Protein AF-A0A0W8DNW7-F1 (afdb_monomer_lite)

Radius of gyration: 45.54 Å; chains: 1; bounding box: 78×78×127 Å

Secondary structure (DSSP, 8-state):
-----GGGGGG-S-HHHHHHHHHHHHHHEEE-TTT--EEETTSTTEEEETTTTEEEETTS--GGGSHHHHHHHHHHHHHHHHHHHHHHHHHHHHHHHHHHHHHHHHHHHHHHHHHSS--------------------------------------------------------------------------------TTSHHHHHHHHHHHHHHHHHHHHHH--HHHHHHHHHHHGGGTTTTTTTGGGSS--

pLDDT: mean 70.73, std 20.46, range [37.28, 97.0]

Sequence (252 aa):
MASANIETLVSHKSATVAKRASRIWQQHFVTCAICLGPFSKHSNDTFFCAECKCNVCKNCDCTVFHLKYQESLWKEETEKETNEKQARQASKRSKRQKKRQRTKERKAALLRVQKTAPSSNGKGSKQNQQRKGQQQQDNSSSDEASSTKSGGGGGGSRRRRHDADDSASENGSNGSNEEVEDGGATTPGDEEEAATEEEVNVDVLDEMVNANDKLVSYLLETGSIMALAERLDLEDDSTWIVAEKDRTAIHA

Structure (mmCIF, N/CA/C/O backbone):
data_AF-A0A0W8DNW7-F1
#
_entry.id   AF-A0A0W8DNW7-F1
#
loop_
_atom_site.group_PDB
_atom_site.id
_atom_site.type_symbol
_atom_site.label_atom_id
_atom_site.label_alt_id
_atom_site.label_comp_id
_atom_site.label_asym_id
_atom_site.label_entity_id
_atom_site.label_seq_id
_atom_site.pdbx_PDB_ins_code
_atom_site.Cartn_x
_atom_site.Cartn_y
_atom_site.Cartn_z
_atom_site.occupancy
_atom_site.B_iso_or_equiv
_atom_site.auth_seq_id
_atom_site.auth_comp_id
_atom_site.auth_asym_id
_atom_site.auth_atom_id
_atom_site.pdbx_PDB_model_num
ATOM 1 N N . MET A 1 1 ? 6.872 -18.222 -23.171 1.00 41.41 1 MET A N 1
ATOM 2 C CA . MET A 1 1 ? 7.249 -16.798 -23.289 1.00 41.41 1 MET A CA 1
ATOM 3 C C . MET A 1 1 ? 8.651 -16.661 -22.729 1.00 41.41 1 MET A C 1
ATOM 5 O O . MET A 1 1 ? 8.859 -17.105 -21.607 1.00 41.41 1 MET A O 1
ATOM 9 N N . ALA A 1 2 ? 9.612 -16.162 -23.507 1.00 39.84 2 ALA A N 1
ATOM 10 C CA . ALA A 1 2 ? 10.979 -15.982 -23.028 1.00 39.84 2 ALA A CA 1
ATOM 11 C C . ALA A 1 2 ? 11.082 -14.655 -22.266 1.00 39.84 2 ALA A C 1
ATOM 13 O O . ALA A 1 2 ? 10.826 -13.593 -22.828 1.00 39.84 2 ALA A O 1
ATOM 14 N N . SER A 1 3 ? 11.438 -14.713 -20.985 1.00 45.22 3 SER A N 1
ATOM 15 C CA . SER A 1 3 ? 11.730 -13.533 -20.174 1.00 45.22 3 SER A CA 1
ATOM 16 C C . SER A 1 3 ? 13.082 -12.950 -20.592 1.00 45.22 3 SER A C 1
ATOM 18 O O . SER A 1 3 ? 14.128 -13.382 -20.103 1.00 45.22 3 SER A O 1
ATOM 20 N N . ALA A 1 4 ? 13.059 -11.989 -21.520 1.00 54.75 4 ALA A N 1
ATOM 21 C CA . ALA A 1 4 ? 14.225 -11.206 -21.925 1.00 54.75 4 ALA A CA 1
ATOM 22 C C . ALA A 1 4 ? 14.671 -10.296 -20.765 1.00 54.75 4 ALA A C 1
ATOM 24 O O . ALA A 1 4 ? 14.269 -9.140 -20.661 1.00 54.75 4 ALA A O 1
ATOM 25 N N . ASN A 1 5 ? 15.453 -10.862 -19.844 1.00 56.88 5 ASN A N 1
ATOM 26 C CA . ASN A 1 5 ? 15.893 -10.185 -18.630 1.00 56.88 5 ASN A CA 1
ATOM 27 C C . ASN A 1 5 ? 17.001 -9.175 -18.962 1.00 56.88 5 ASN A C 1
ATOM 29 O O . ASN A 1 5 ? 17.997 -9.546 -19.578 1.00 56.88 5 ASN A O 1
ATOM 33 N N . ILE A 1 6 ? 16.867 -7.923 -18.512 1.00 59.16 6 ILE A N 1
ATOM 34 C CA . ILE A 1 6 ? 17.807 -6.820 -18.813 1.00 59.16 6 ILE A CA 1
ATOM 35 C C . ILE A 1 6 ? 19.257 -7.178 -18.436 1.00 59.16 6 ILE A C 1
ATOM 37 O O . ILE A 1 6 ? 20.201 -6.747 -19.094 1.00 59.16 6 ILE A O 1
ATOM 41 N N . GLU A 1 7 ? 19.445 -8.017 -17.417 1.00 58.84 7 GLU A N 1
ATOM 42 C CA . GLU A 1 7 ? 20.750 -8.515 -16.970 1.00 58.84 7 GLU A CA 1
ATOM 43 C C . GLU A 1 7 ? 21.565 -9.199 -18.085 1.00 58.84 7 GLU A C 1
ATOM 45 O O . GLU A 1 7 ? 22.792 -9.104 -18.083 1.00 58.84 7 GLU A O 1
ATOM 50 N N . THR A 1 8 ? 20.925 -9.826 -19.082 1.00 56.19 8 THR A N 1
ATOM 51 C CA . THR A 1 8 ? 21.652 -10.465 -20.196 1.00 56.19 8 THR A CA 1
ATOM 52 C C . THR A 1 8 ? 22.224 -9.453 -21.197 1.00 56.19 8 THR A C 1
ATOM 54 O O . THR A 1 8 ? 23.224 -9.752 -21.851 1.00 56.19 8 THR A O 1
ATOM 57 N N . LEU A 1 9 ? 21.686 -8.225 -21.261 1.00 53.12 9 LEU A N 1
ATOM 58 C CA . LEU A 1 9 ? 22.214 -7.143 -22.110 1.00 53.12 9 LEU A CA 1
ATOM 59 C C . LEU A 1 9 ? 23.569 -6.615 -21.614 1.00 53.12 9 LEU A C 1
ATOM 61 O O . LEU A 1 9 ? 24.383 -6.160 -22.417 1.00 53.12 9 LEU A O 1
ATOM 65 N N . VAL A 1 10 ? 23.844 -6.706 -20.307 1.00 53.03 10 VAL A N 1
ATOM 66 C CA . VAL A 1 10 ? 25.099 -6.224 -19.694 1.00 53.03 10 VAL A CA 1
ATOM 67 C C . VAL A 1 10 ? 26.313 -7.057 -20.139 1.00 53.03 10 VAL A C 1
ATOM 69 O O . VAL A 1 10 ? 27.441 -6.570 -20.116 1.00 53.03 10 VAL A O 1
ATOM 72 N N . SER A 1 11 ? 26.094 -8.291 -20.608 1.00 55.44 11 SER A N 1
ATOM 73 C CA . SER A 1 11 ? 27.153 -9.206 -21.056 1.00 55.44 11 SER A CA 1
ATOM 74 C C . SER A 1 11 ? 27.493 -9.113 -22.557 1.00 55.44 11 SER A C 1
ATOM 76 O O . SER A 1 11 ? 28.345 -9.874 -23.030 1.00 55.44 11 SER A O 1
ATOM 78 N N . HIS A 1 12 ? 26.847 -8.238 -23.337 1.00 53.81 12 HIS A N 1
ATOM 79 C CA . HIS A 1 12 ? 27.091 -8.152 -24.782 1.00 53.81 12 HIS A CA 1
ATOM 80 C C . HIS A 1 12 ? 28.340 -7.327 -25.140 1.00 53.81 12 HIS A C 1
ATOM 82 O O . HIS A 1 12 ? 28.628 -6.282 -24.564 1.00 53.81 12 HIS A O 1
ATOM 88 N N . LYS A 1 13 ? 29.086 -7.811 -26.144 1.00 62.62 13 LYS A N 1
ATOM 89 C CA . LYS A 1 13 ? 30.440 -7.342 -26.510 1.00 62.62 13 LYS A CA 1
ATOM 90 C C . LYS A 1 13 ? 30.510 -5.897 -27.032 1.00 62.62 13 LYS A C 1
ATOM 92 O O . LYS A 1 13 ? 31.595 -5.326 -27.075 1.00 62.62 13 LYS A O 1
ATOM 97 N N . SER A 1 14 ? 29.385 -5.302 -27.423 1.00 66.25 14 SER A N 1
ATOM 98 C CA . SER A 1 14 ? 29.279 -3.925 -27.912 1.00 66.25 14 SER A CA 1
ATOM 99 C C . SER A 1 14 ? 28.667 -3.008 -26.845 1.00 66.25 14 SER A C 1
ATOM 101 O O . SER A 1 14 ? 27.455 -2.800 -26.769 1.00 66.25 14 SER A O 1
ATOM 103 N N . ALA A 1 15 ? 29.531 -2.395 -26.030 1.00 75.12 15 ALA A N 1
ATOM 104 C CA . ALA A 1 15 ? 29.126 -1.480 -24.956 1.00 75.12 15 ALA A CA 1
ATOM 105 C C . ALA A 1 15 ? 28.308 -0.259 -25.439 1.00 75.12 15 ALA A C 1
ATOM 107 O O . ALA A 1 15 ? 27.624 0.378 -24.642 1.00 75.12 15 ALA A O 1
ATOM 108 N N . THR A 1 16 ? 28.370 0.084 -26.729 1.00 79.56 16 THR A N 1
ATOM 109 C CA . THR A 1 16 ? 27.535 1.105 -27.383 1.00 79.56 16 THR A CA 1
ATOM 110 C C . THR A 1 16 ? 26.089 0.639 -27.566 1.00 79.56 16 THR A C 1
ATOM 112 O O . THR A 1 16 ? 25.169 1.340 -27.146 1.00 79.56 16 THR A O 1
ATOM 115 N N . VAL A 1 17 ? 25.882 -0.563 -28.110 1.00 80.12 17 VAL A N 1
ATOM 116 C CA . VAL A 1 17 ? 24.552 -1.157 -28.336 1.00 80.12 17 VAL A CA 1
ATOM 117 C C . VAL A 1 17 ? 23.839 -1.396 -27.007 1.00 80.12 17 VAL A C 1
ATOM 119 O O . VAL A 1 17 ? 22.687 -0.998 -26.854 1.00 80.12 17 VAL A O 1
ATOM 122 N N . ALA A 1 18 ? 24.542 -1.934 -26.003 1.00 79.12 18 ALA A N 1
ATOM 123 C CA . ALA A 1 18 ? 23.985 -2.120 -24.661 1.00 79.12 18 ALA A CA 1
ATOM 124 C C . ALA A 1 18 ? 23.501 -0.790 -24.042 1.00 79.12 18 ALA A C 1
ATOM 126 O O . ALA A 1 18 ? 22.440 -0.745 -23.416 1.00 79.12 18 ALA A O 1
ATOM 127 N N . LYS A 1 19 ? 24.222 0.321 -24.271 1.00 85.50 19 LYS A N 1
ATOM 128 C CA . LYS A 1 19 ? 23.799 1.670 -23.850 1.00 85.50 19 LYS A CA 1
ATOM 129 C C . LYS A 1 19 ? 22.588 2.189 -24.642 1.00 85.50 19 LYS A C 1
ATOM 131 O O . LYS A 1 19 ? 21.681 2.731 -24.012 1.00 85.50 19 LYS A O 1
ATOM 136 N N . ARG A 1 20 ? 22.533 2.014 -25.977 1.00 87.06 20 ARG A N 1
ATOM 137 C CA . ARG A 1 20 ? 21.369 2.402 -26.820 1.00 87.06 20 ARG A CA 1
ATOM 138 C C . ARG A 1 20 ? 20.117 1.638 -26.365 1.00 87.06 20 ARG A C 1
ATOM 140 O O . ARG A 1 20 ? 19.114 2.268 -26.043 1.00 87.06 20 ARG A O 1
ATOM 147 N N . ALA A 1 21 ? 20.221 0.317 -26.203 1.00 85.88 21 ALA A N 1
ATOM 148 C CA . ALA A 1 21 ? 19.140 -0.542 -25.712 1.00 85.88 21 ALA A CA 1
ATOM 149 C C . ALA A 1 21 ? 18.665 -0.152 -24.300 1.00 85.88 21 ALA A C 1
ATOM 151 O O . ALA A 1 21 ? 17.465 -0.031 -24.068 1.00 85.88 21 ALA A O 1
ATOM 152 N N . SER A 1 22 ? 19.592 0.122 -23.374 1.00 87.44 22 SER A N 1
ATOM 153 C CA . SER A 1 22 ? 19.253 0.552 -22.008 1.00 87.44 22 SER A CA 1
ATOM 154 C C . SER A 1 22 ? 18.502 1.889 -21.984 1.00 87.44 22 SER A C 1
ATOM 156 O O . SER A 1 22 ? 17.563 2.052 -21.206 1.00 87.44 22 SER A O 1
ATOM 158 N N . ARG A 1 23 ? 18.881 2.841 -22.851 1.00 91.75 23 ARG A N 1
ATOM 159 C CA . ARG A 1 23 ? 18.200 4.139 -22.974 1.00 91.75 23 ARG A CA 1
ATOM 160 C C . ARG A 1 23 ? 16.782 3.979 -23.528 1.00 91.75 23 ARG A C 1
ATOM 162 O O . ARG A 1 23 ? 15.852 4.496 -22.918 1.00 91.75 23 ARG A O 1
ATOM 169 N N . ILE A 1 24 ? 16.620 3.225 -24.619 1.00 90.75 24 ILE A N 1
ATOM 170 C CA . ILE A 1 24 ? 15.306 2.915 -25.213 1.00 90.75 24 ILE A CA 1
ATOM 171 C C . ILE A 1 24 ? 14.409 2.235 -24.169 1.00 90.75 24 ILE A C 1
ATOM 173 O O . ILE A 1 24 ? 13.255 2.623 -23.987 1.00 90.75 24 ILE A O 1
ATOM 177 N N . TRP A 1 25 ? 14.954 1.281 -23.409 1.00 90.31 25 TRP A N 1
ATOM 178 C CA . TRP A 1 25 ? 14.213 0.608 -22.346 1.00 90.31 25 TRP A CA 1
ATOM 179 C C . TRP A 1 25 ? 13.710 1.585 -21.275 1.00 90.31 25 TRP A C 1
ATOM 181 O O . TRP A 1 25 ? 12.527 1.582 -20.953 1.00 90.31 25 TRP A O 1
ATOM 191 N N . GLN A 1 26 ? 14.575 2.460 -20.754 1.00 90.06 26 GLN A N 1
ATOM 192 C CA . GLN A 1 26 ? 14.201 3.460 -19.742 1.00 90.06 26 GLN A CA 1
ATOM 193 C C . GLN A 1 26 ? 13.216 4.525 -20.259 1.00 90.06 26 GLN A C 1
ATOM 195 O O . GLN A 1 26 ? 12.472 5.110 -19.471 1.00 90.06 26 GLN A O 1
ATOM 200 N N . GLN A 1 27 ? 13.208 4.796 -21.567 1.00 92.50 27 GLN A N 1
ATOM 201 C CA . GLN A 1 27 ? 12.271 5.734 -22.186 1.00 92.50 27 GLN A CA 1
ATOM 202 C C . GLN A 1 27 ? 10.867 5.133 -22.326 1.00 92.50 27 GLN A C 1
ATOM 204 O O . GLN A 1 27 ? 9.893 5.799 -21.966 1.00 92.50 27 GLN A O 1
ATOM 209 N N . HIS A 1 28 ? 10.769 3.888 -22.805 1.00 92.81 28 HIS A N 1
ATOM 210 C CA . HIS A 1 28 ? 9.501 3.279 -23.222 1.00 92.81 28 HIS A CA 1
ATOM 211 C C . HIS A 1 28 ? 8.922 2.245 -22.251 1.00 92.81 28 HIS A C 1
ATOM 213 O O . HIS A 1 28 ? 7.738 1.935 -22.364 1.00 92.81 28 HIS A O 1
ATOM 219 N N . PHE A 1 29 ? 9.695 1.730 -21.290 1.00 94.56 29 PHE A N 1
ATOM 220 C CA . PHE A 1 29 ? 9.249 0.680 -20.372 1.00 94.56 29 PHE A CA 1
ATOM 221 C C . PHE A 1 29 ? 9.384 1.082 -18.902 1.00 94.56 29 PHE A C 1
ATOM 223 O O . PHE A 1 29 ? 10.332 1.744 -18.481 1.00 94.56 29 PHE A O 1
ATOM 230 N N . VAL A 1 30 ? 8.426 0.624 -18.100 1.00 94.75 30 VAL A N 1
ATOM 231 C CA . VAL A 1 30 ? 8.418 0.721 -16.638 1.00 94.75 30 VAL A CA 1
ATOM 232 C C . VAL A 1 30 ? 8.269 -0.676 -16.043 1.00 94.75 30 VAL A C 1
ATOM 234 O O . VAL A 1 30 ? 7.568 -1.526 -16.589 1.00 94.75 30 VAL A O 1
ATOM 237 N N . THR A 1 31 ? 8.931 -0.937 -14.921 1.00 95.31 31 THR A N 1
ATOM 238 C CA . THR A 1 31 ? 8.804 -2.203 -14.192 1.00 95.31 31 THR A CA 1
ATOM 239 C C . THR A 1 31 ? 7.830 -2.050 -13.030 1.00 95.31 31 THR A C 1
ATOM 241 O O . THR A 1 31 ? 7.866 -1.058 -12.299 1.00 95.31 31 THR A O 1
ATOM 244 N N . CYS A 1 32 ? 6.941 -3.028 -12.846 1.00 95.81 32 CYS A N 1
ATOM 245 C CA . CYS A 1 32 ? 6.057 -3.044 -11.684 1.00 95.81 32 CYS A CA 1
ATOM 246 C C . CYS A 1 32 ? 6.857 -3.370 -10.416 1.00 95.81 32 CYS A C 1
ATOM 248 O O . CYS A 1 32 ? 7.520 -4.402 -10.350 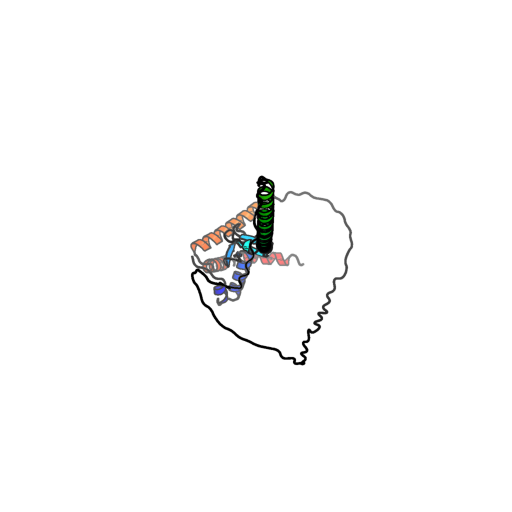1.00 95.81 32 CYS A O 1
ATOM 250 N N . ALA A 1 33 ? 6.730 -2.547 -9.374 1.00 95.81 33 ALA A N 1
ATOM 251 C CA . ALA A 1 33 ? 7.457 -2.732 -8.115 1.00 95.81 33 ALA A CA 1
ATOM 252 C C . ALA A 1 33 ? 7.084 -4.008 -7.326 1.00 95.81 33 ALA A C 1
ATOM 254 O O . ALA A 1 33 ? 7.812 -4.382 -6.412 1.00 95.81 33 ALA A O 1
ATOM 255 N N . ILE A 1 34 ? 5.964 -4.666 -7.657 1.00 95.75 34 ILE A N 1
ATOM 256 C CA . ILE A 1 34 ? 5.455 -5.850 -6.942 1.00 95.75 34 ILE A CA 1
ATOM 257 C C . ILE A 1 34 ? 5.796 -7.144 -7.691 1.00 95.75 34 ILE A C 1
ATOM 259 O O . ILE A 1 34 ? 6.403 -8.041 -7.114 1.00 95.75 34 ILE A O 1
ATOM 263 N N . CYS A 1 35 ? 5.424 -7.259 -8.971 1.00 96.06 35 CYS A N 1
ATOM 264 C CA . CYS A 1 35 ? 5.666 -8.476 -9.758 1.00 96.06 35 CYS A CA 1
ATOM 265 C C . CYS A 1 35 ? 6.957 -8.445 -10.592 1.00 96.06 35 CYS A C 1
ATOM 267 O O . CYS A 1 35 ? 7.270 -9.438 -11.243 1.00 96.06 35 CYS A O 1
ATOM 269 N N . LEU A 1 36 ? 7.679 -7.316 -10.609 1.00 95.06 36 LEU A N 1
ATOM 270 C CA . LEU A 1 36 ? 8.890 -7.064 -11.409 1.00 95.06 36 LEU A CA 1
ATOM 271 C C . LEU A 1 36 ? 8.712 -7.220 -12.934 1.00 95.06 36 LEU A C 1
ATOM 273 O O . LEU A 1 36 ? 9.680 -7.119 -13.685 1.00 95.06 36 LEU A O 1
ATOM 277 N N . GLY A 1 37 ? 7.476 -7.404 -13.408 1.00 94.31 37 GLY A N 1
ATOM 278 C CA . GLY A 1 37 ? 7.156 -7.470 -14.829 1.00 94.31 37 GLY A CA 1
ATOM 279 C C . GLY A 1 37 ? 7.425 -6.136 -15.543 1.00 94.31 37 GLY A C 1
ATOM 280 O O . GLY A 1 37 ? 7.176 -5.078 -14.952 1.00 94.31 37 GLY A O 1
ATOM 281 N N . PRO A 1 38 ? 7.918 -6.160 -16.794 1.00 94.00 38 PRO A N 1
ATOM 282 C CA . PRO A 1 38 ? 8.049 -4.974 -17.628 1.00 94.00 38 PRO A CA 1
ATOM 283 C C . PRO A 1 38 ? 6.736 -4.653 -18.352 1.00 94.00 38 PRO A C 1
ATOM 285 O O . PRO A 1 38 ? 6.063 -5.543 -18.870 1.00 94.00 38 PRO A O 1
ATOM 288 N N . PHE A 1 39 ? 6.402 -3.369 -18.425 1.00 94.62 39 PHE A N 1
ATOM 289 C CA . PHE A 1 39 ? 5.201 -2.840 -19.070 1.00 94.62 39 PHE A CA 1
ATOM 290 C C . PHE A 1 39 ? 5.566 -1.617 -19.913 1.00 94.62 39 PHE A C 1
ATOM 292 O O . PHE A 1 39 ? 6.512 -0.899 -19.585 1.00 94.62 39 PHE A O 1
ATOM 299 N N . SER A 1 40 ? 4.824 -1.354 -20.991 1.00 93.75 40 SER A N 1
ATOM 300 C CA . SER A 1 40 ? 5.014 -0.127 -21.774 1.00 93.75 40 SER A CA 1
ATOM 301 C C . SER A 1 40 ? 4.528 1.083 -20.975 1.00 93.75 40 SER A C 1
ATOM 303 O O . SER A 1 40 ? 3.419 1.081 -20.443 1.00 93.75 40 SER A O 1
ATOM 305 N N . LYS A 1 41 ? 5.331 2.146 -20.941 1.00 91.25 41 LYS A N 1
ATOM 306 C CA . LYS A 1 41 ? 5.036 3.414 -20.259 1.00 91.25 41 LYS A CA 1
ATOM 307 C C . LYS A 1 41 ? 3.796 4.126 -20.816 1.00 91.25 41 LYS A C 1
ATOM 309 O O . LYS A 1 41 ? 3.171 4.900 -20.101 1.00 91.25 41 LYS A O 1
ATOM 314 N N . HIS A 1 42 ? 3.449 3.854 -22.074 1.00 89.00 42 HIS A N 1
ATOM 315 C CA . HIS A 1 42 ? 2.248 4.373 -22.735 1.00 89.00 42 HIS A CA 1
ATOM 316 C C . HIS A 1 42 ? 1.065 3.393 -22.668 1.00 89.00 42 HIS A C 1
ATOM 318 O O . HIS A 1 42 ? -0.044 3.747 -23.058 1.00 89.00 42 HIS A O 1
ATOM 324 N N . SER A 1 43 ? 1.272 2.165 -22.174 1.00 88.94 43 SER A N 1
ATOM 325 C CA . SER A 1 43 ? 0.161 1.245 -21.932 1.00 88.94 43 SER A CA 1
ATOM 326 C C . SER A 1 43 ? -0.612 1.669 -20.689 1.00 88.94 43 SER A C 1
ATOM 328 O O . SER A 1 43 ? -0.037 1.944 -19.636 1.00 88.94 43 SER A O 1
ATOM 330 N N . ASN A 1 44 ? -1.938 1.635 -20.782 1.00 87.75 44 ASN A N 1
ATOM 331 C CA . ASN A 1 44 ? -2.823 1.927 -19.656 1.00 87.75 44 ASN A CA 1
ATOM 332 C C . ASN A 1 44 ? -2.772 0.854 -18.547 1.00 87.75 44 ASN A C 1
ATOM 334 O O . ASN A 1 44 ? -3.585 0.909 -17.630 1.00 87.75 44 ASN A O 1
ATOM 338 N N . ASP A 1 45 ? -1.903 -0.159 -18.638 1.00 93.38 45 ASP A N 1
ATOM 339 C CA . ASP A 1 45 ? -1.859 -1.321 -17.738 1.00 93.38 45 ASP A CA 1
ATOM 340 C C . ASP A 1 45 ? -0.983 -1.130 -16.498 1.00 93.38 45 ASP A C 1
ATOM 342 O O . ASP A 1 45 ? -1.038 -1.950 -15.577 1.00 93.38 45 ASP A O 1
ATOM 346 N N . THR A 1 46 ? -0.255 -0.014 -16.426 1.00 94.94 46 THR A N 1
ATOM 347 C CA . THR A 1 46 ? 0.417 0.461 -15.212 1.00 94.94 46 THR A CA 1
ATOM 348 C C . THR A 1 46 ? -0.084 1.826 -14.777 1.00 94.94 46 THR A C 1
ATOM 350 O O . THR A 1 46 ? -0.353 2.690 -15.605 1.00 94.94 46 THR A O 1
ATOM 353 N N . PHE A 1 47 ? -0.136 2.034 -13.466 1.00 95.12 47 PHE A N 1
ATOM 354 C CA . PHE A 1 47 ? -0.389 3.322 -12.835 1.00 95.12 47 PHE A CA 1
ATOM 355 C C . PHE A 1 47 ? 0.761 3.676 -11.885 1.00 95.12 47 PHE A C 1
ATOM 357 O O . PHE A 1 47 ? 1.416 2.800 -11.313 1.00 95.12 47 PHE A O 1
ATOM 364 N N . PHE A 1 48 ? 1.004 4.973 -11.704 1.00 95.88 48 PHE A N 1
ATOM 365 C CA . PHE A 1 48 ? 1.962 5.468 -10.721 1.00 95.88 48 PHE A CA 1
ATOM 366 C C . PHE A 1 48 ? 1.258 5.685 -9.378 1.00 95.88 48 PHE A C 1
ATOM 368 O O . PHE A 1 48 ? 0.330 6.489 -9.275 1.00 95.88 48 PHE A O 1
ATOM 375 N N . CYS A 1 49 ? 1.691 4.980 -8.334 1.00 96.00 49 CYS A N 1
ATOM 376 C CA . CYS A 1 49 ? 1.164 5.182 -6.991 1.00 96.00 49 CYS A CA 1
ATOM 377 C C . CYS A 1 49 ? 1.815 6.408 -6.334 1.00 96.00 49 CYS A C 1
ATOM 379 O O . CYS A 1 49 ? 3.016 6.412 -6.066 1.00 96.00 49 CYS A O 1
ATOM 381 N N . ALA A 1 50 ? 1.011 7.421 -6.002 1.00 95.94 50 ALA A N 1
ATOM 382 C CA . ALA A 1 50 ? 1.482 8.634 -5.334 1.00 95.94 50 ALA A CA 1
ATOM 383 C C . ALA A 1 50 ? 1.973 8.403 -3.888 1.00 95.94 50 ALA A C 1
ATOM 385 O O . ALA A 1 50 ? 2.860 9.122 -3.431 1.00 95.94 50 ALA A O 1
ATOM 386 N N . GLU A 1 51 ? 1.434 7.406 -3.172 1.00 95.06 51 GLU A N 1
ATOM 387 C CA . GLU A 1 51 ? 1.842 7.099 -1.789 1.00 95.06 51 GLU A CA 1
ATOM 388 C C . GLU A 1 51 ? 3.161 6.313 -1.744 1.00 95.06 51 GLU A C 1
ATOM 390 O O . GLU A 1 51 ? 4.062 6.666 -0.987 1.00 95.06 51 GLU A O 1
ATOM 395 N N . CYS A 1 52 ? 3.313 5.293 -2.594 1.00 93.94 52 CYS A N 1
ATOM 396 C CA . CYS A 1 52 ? 4.529 4.472 -2.670 1.00 93.94 52 CYS A CA 1
ATOM 397 C C . CYS A 1 52 ? 5.616 5.039 -3.604 1.00 93.94 52 CYS A C 1
ATOM 399 O O . CYS A 1 52 ? 6.732 4.524 -3.613 1.00 93.94 52 CYS A O 1
ATOM 401 N N . LYS A 1 53 ? 5.297 6.067 -4.405 1.00 95.50 53 LYS A N 1
ATOM 402 C CA . LYS A 1 53 ? 6.155 6.664 -5.449 1.00 95.50 53 LYS A CA 1
ATOM 403 C C . LYS A 1 53 ? 6.729 5.643 -6.446 1.00 95.50 53 LYS A C 1
ATOM 405 O O . LYS A 1 53 ? 7.878 5.756 -6.870 1.00 95.50 53 LYS A O 1
ATOM 410 N N . CYS A 1 54 ? 5.936 4.643 -6.827 1.00 95.19 54 CYS A N 1
ATOM 411 C CA . CYS A 1 54 ? 6.361 3.555 -7.710 1.00 95.19 54 CYS A CA 1
ATOM 412 C C . CYS A 1 54 ? 5.303 3.205 -8.769 1.00 95.19 54 CYS A C 1
ATOM 414 O O . CYS A 1 54 ? 4.120 3.504 -8.604 1.00 95.19 54 CYS A O 1
ATOM 416 N N . ASN A 1 55 ? 5.731 2.561 -9.860 1.00 95.75 55 ASN A N 1
ATOM 417 C CA . ASN A 1 55 ? 4.826 2.044 -10.888 1.00 95.75 55 ASN A CA 1
ATOM 418 C C . ASN A 1 55 ? 4.306 0.657 -10.499 1.00 95.75 55 ASN A C 1
ATOM 420 O O . ASN A 1 55 ? 5.068 -0.218 -10.074 1.00 95.75 55 ASN A O 1
ATOM 424 N N . VAL A 1 56 ? 3.003 0.448 -10.670 1.00 96.56 56 VAL A N 1
ATOM 425 C CA . VAL A 1 56 ? 2.301 -0.785 -10.306 1.00 96.56 56 VAL A CA 1
ATOM 426 C C . VAL A 1 56 ? 1.361 -1.168 -11.448 1.00 96.56 56 VAL A C 1
ATOM 428 O O . VAL A 1 56 ? 0.727 -0.297 -12.039 1.00 96.56 56 VAL A O 1
ATOM 431 N N . CYS A 1 57 ? 1.299 -2.450 -11.818 1.00 96.69 57 CYS A N 1
ATOM 432 C CA . CYS A 1 57 ? 0.360 -2.905 -12.843 1.00 96.69 57 CYS A CA 1
ATOM 433 C C . CYS A 1 57 ? -1.042 -3.125 -12.262 1.00 96.69 57 CYS A C 1
ATOM 435 O O . CYS A 1 57 ? -1.180 -3.404 -11.074 1.00 96.69 57 CYS A O 1
ATOM 437 N N . LYS A 1 58 ? -2.085 -3.065 -13.100 1.00 95.56 58 LYS A N 1
ATOM 438 C CA . LYS A 1 58 ? -3.495 -3.289 -12.702 1.00 95.56 58 LYS A CA 1
ATOM 439 C C . LYS A 1 58 ? -3.737 -4.574 -11.899 1.00 95.56 58 LYS A C 1
ATOM 441 O O . LYS A 1 58 ? -4.673 -4.638 -11.111 1.00 95.56 58 LYS A O 1
ATOM 446 N N . ASN A 1 59 ? -2.923 -5.603 -12.127 1.00 96.00 59 ASN A N 1
ATOM 447 C CA . ASN A 1 59 ? -3.036 -6.913 -11.486 1.00 96.00 59 ASN A CA 1
ATOM 448 C C . ASN A 1 59 ? -2.379 -6.972 -10.096 1.00 96.00 59 ASN A C 1
ATOM 450 O O . ASN A 1 59 ? -2.534 -7.974 -9.399 1.00 96.00 59 ASN A O 1
ATOM 454 N N . CYS A 1 60 ? -1.627 -5.942 -9.701 1.00 96.75 60 CYS A N 1
ATOM 455 C CA . CYS A 1 60 ? -0.969 -5.858 -8.406 1.00 96.75 60 CYS A CA 1
ATOM 456 C C . CYS A 1 60 ? -1.571 -4.720 -7.580 1.00 96.75 60 CYS A C 1
ATOM 458 O O . CYS A 1 60 ? -1.680 -3.588 -8.037 1.00 96.75 60 CYS A O 1
ATOM 460 N N . ASP A 1 61 ? -1.918 -5.019 -6.334 1.00 95.69 61 ASP A N 1
ATOM 461 C CA . ASP A 1 61 ? -2.454 -4.036 -5.402 1.00 95.69 61 ASP A CA 1
ATOM 462 C C . ASP A 1 61 ? -1.348 -3.556 -4.453 1.00 95.69 61 ASP A C 1
ATOM 464 O O . ASP A 1 61 ? -0.797 -4.337 -3.676 1.00 95.69 61 ASP A O 1
ATOM 468 N N . CYS A 1 62 ? -1.003 -2.268 -4.526 1.00 95.75 62 CYS A N 1
ATOM 469 C CA . CYS A 1 62 ? -0.059 -1.647 -3.601 1.00 95.75 62 CYS A CA 1
ATOM 470 C C . CYS A 1 62 ? -0.718 -1.067 -2.344 1.00 95.75 62 CYS A C 1
ATOM 472 O O . CYS A 1 62 ? 0.003 -0.725 -1.408 1.00 95.75 62 CYS A O 1
ATOM 474 N N . THR A 1 63 ? -2.053 -0.978 -2.278 1.00 94.81 63 THR A N 1
ATOM 475 C CA . THR A 1 63 ? -2.769 -0.338 -1.159 1.00 94.81 63 THR A CA 1
ATOM 476 C C . THR A 1 63 ? -2.513 -1.034 0.175 1.00 94.81 63 THR A C 1
ATOM 478 O O . THR A 1 63 ? -2.429 -0.368 1.204 1.00 94.81 63 THR A O 1
ATOM 481 N N . VAL A 1 64 ? -2.245 -2.344 0.157 1.00 92.00 64 VAL A N 1
ATOM 482 C CA . VAL A 1 64 ? -1.825 -3.125 1.336 1.00 92.00 64 VAL A CA 1
ATOM 483 C C . VAL A 1 64 ? -0.494 -2.659 1.951 1.00 92.00 64 VAL A C 1
ATOM 485 O O . VAL A 1 64 ? -0.228 -2.921 3.123 1.00 92.00 64 VAL A O 1
ATOM 488 N N . PHE A 1 65 ? 0.336 -1.943 1.184 1.00 91.81 65 PHE A N 1
ATOM 489 C CA . PHE A 1 65 ? 1.596 -1.343 1.635 1.00 91.81 65 PHE A CA 1
ATOM 490 C C . PHE A 1 65 ? 1.479 0.162 1.922 1.00 91.81 65 PHE A C 1
ATOM 492 O O . PHE A 1 65 ? 2.451 0.771 2.365 1.00 91.81 65 PHE A O 1
ATOM 499 N N . HIS A 1 66 ? 0.316 0.781 1.688 1.00 95.19 66 HIS A N 1
ATOM 500 C CA . HIS A 1 66 ? 0.113 2.196 1.989 1.00 95.19 66 HIS A CA 1
ATOM 501 C C . HIS A 1 66 ? 0.113 2.422 3.503 1.00 95.19 66 HIS A C 1
ATOM 503 O O . HIS A 1 66 ? -0.529 1.688 4.260 1.00 95.19 66 HIS A O 1
ATOM 509 N N . LEU A 1 67 ? 0.763 3.500 3.950 1.00 92.19 67 LEU A N 1
ATOM 510 C CA . LEU A 1 67 ? 0.846 3.841 5.372 1.00 92.19 67 LEU A CA 1
ATOM 511 C C . LEU A 1 67 ? -0.549 4.010 6.000 1.00 92.19 67 LEU A C 1
ATOM 513 O O . LEU A 1 67 ? -0.789 3.538 7.107 1.00 92.19 67 LEU A O 1
ATOM 517 N N . LYS A 1 68 ? -1.506 4.579 5.252 1.00 91.81 68 LYS A N 1
ATOM 518 C CA . LYS A 1 68 ? -2.914 4.712 5.673 1.00 91.81 68 LYS A CA 1
ATOM 519 C C . LYS A 1 68 ? -3.573 3.370 6.000 1.00 91.81 68 LYS A C 1
ATOM 521 O O . LYS A 1 68 ? -4.361 3.294 6.941 1.00 91.81 68 LYS A O 1
ATOM 526 N N . TYR A 1 69 ? -3.267 2.324 5.233 1.00 93.12 69 TYR A N 1
ATOM 527 C CA . TYR A 1 69 ? -3.815 0.987 5.455 1.00 93.12 69 TYR A CA 1
ATOM 528 C C . TYR A 1 69 ? -3.215 0.358 6.718 1.00 93.12 69 TYR A C 1
ATOM 530 O O . TYR A 1 69 ? -3.952 -0.137 7.570 1.00 93.12 69 TYR A O 1
ATOM 538 N N . GLN A 1 70 ? -1.897 0.479 6.903 1.00 91.19 70 GLN A N 1
ATOM 539 C CA . GLN A 1 70 ? -1.204 0.020 8.114 1.00 91.19 70 GLN A CA 1
ATOM 540 C C . GLN A 1 70 ? -1.708 0.744 9.375 1.00 91.19 70 GLN A C 1
ATOM 542 O O . GLN A 1 70 ? -2.032 0.100 10.373 1.00 91.19 70 GLN A O 1
ATOM 547 N N . GLU A 1 71 ? -1.883 2.067 9.311 1.00 92.44 71 GLU A N 1
ATOM 548 C CA . GLU A 1 71 ? -2.504 2.844 10.387 1.00 92.44 71 GLU A CA 1
ATOM 549 C C . GLU A 1 71 ? -3.937 2.397 10.696 1.00 92.44 71 GLU A C 1
ATOM 551 O O . GLU A 1 71 ? -4.336 2.395 11.860 1.00 92.44 71 GLU A O 1
ATOM 556 N N . SER A 1 72 ? -4.727 2.048 9.674 1.00 93.38 72 SER A N 1
ATOM 557 C CA . SER A 1 72 ? -6.095 1.557 9.861 1.00 93.38 72 SER A CA 1
ATOM 558 C C . SER A 1 72 ? -6.112 0.225 10.610 1.00 93.38 72 SER A C 1
ATOM 560 O O . SER A 1 72 ? -6.914 0.062 11.527 1.00 93.38 72 SER A O 1
ATOM 562 N N . LEU A 1 73 ? -5.202 -0.697 10.277 1.00 91.56 73 LEU A N 1
ATOM 563 C CA . LEU A 1 73 ? -5.073 -1.982 10.972 1.00 91.56 73 LEU A CA 1
ATOM 564 C C . LEU A 1 73 ? -4.672 -1.799 12.446 1.00 91.56 73 LEU A C 1
ATOM 566 O O . LEU A 1 73 ? -5.267 -2.426 13.321 1.00 91.56 73 LEU A O 1
ATOM 570 N N . TRP A 1 74 ? -3.731 -0.898 12.751 1.00 92.69 74 TRP A N 1
ATOM 571 C CA . TRP A 1 74 ? -3.366 -0.586 14.142 1.00 92.69 74 TRP A CA 1
ATOM 572 C C . TRP A 1 74 ? -4.499 0.096 14.925 1.00 92.69 74 TRP A C 1
ATOM 574 O O . TRP A 1 74 ? -4.685 -0.180 16.115 1.00 92.69 74 TRP A O 1
ATOM 584 N N . LYS A 1 75 ? -5.287 0.966 14.280 1.00 94.44 75 LYS A N 1
ATOM 585 C CA . LYS A 1 75 ? -6.485 1.570 14.892 1.00 94.44 75 LYS A CA 1
ATOM 586 C C . LYS A 1 75 ? -7.531 0.495 15.203 1.00 94.44 75 LYS A C 1
A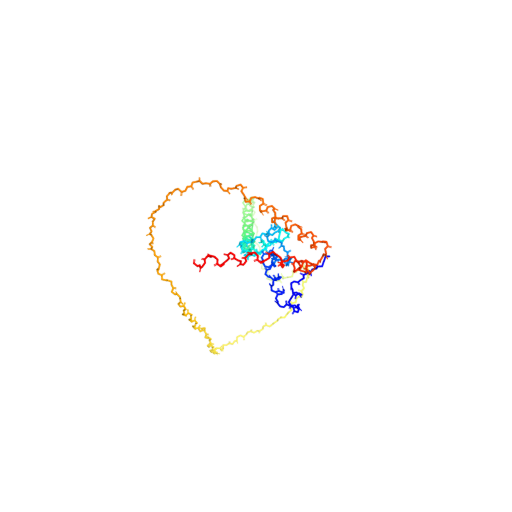TOM 588 O O . LYS A 1 75 ? -7.983 0.419 16.341 1.00 94.44 75 LYS A O 1
ATOM 593 N N . GLU A 1 76 ? -7.828 -0.407 14.266 1.00 93.38 76 GLU A N 1
ATOM 594 C CA . GLU A 1 76 ? -8.761 -1.519 14.502 1.00 93.38 76 GLU A CA 1
ATOM 595 C C . GLU A 1 76 ? -8.281 -2.450 15.632 1.00 93.38 76 GLU A C 1
ATOM 597 O O . GLU A 1 76 ? -9.060 -2.812 16.516 1.00 93.38 76 GLU A O 1
ATOM 602 N N . GLU A 1 77 ? -6.993 -2.808 15.661 1.00 93.00 77 GLU A N 1
ATOM 603 C CA . GLU A 1 77 ? -6.428 -3.674 16.702 1.00 93.00 77 GLU A CA 1
ATOM 604 C C . GLU A 1 77 ? -6.511 -3.033 18.100 1.00 93.00 77 GLU A C 1
ATOM 606 O O . GLU A 1 77 ? -6.943 -3.680 19.062 1.00 93.00 77 GLU A O 1
ATOM 611 N N . THR A 1 78 ? -6.175 -1.745 18.219 1.00 93.38 78 THR A N 1
ATOM 612 C CA . THR A 1 78 ? -6.250 -1.012 19.497 1.00 93.38 78 THR A CA 1
ATOM 613 C C . THR A 1 78 ? -7.693 -0.756 19.951 1.00 93.38 78 THR A C 1
ATOM 615 O O . THR A 1 78 ? -8.002 -0.883 21.143 1.00 93.38 78 THR A O 1
ATOM 618 N N . GLU A 1 79 ? -8.623 -0.483 19.033 1.00 93.75 79 GLU A N 1
ATOM 619 C CA . GLU A 1 79 ? -10.057 -0.397 19.336 1.00 93.75 79 GLU A CA 1
ATOM 620 C C . GLU A 1 79 ? -10.627 -1.746 19.792 1.00 93.75 79 GLU A C 1
ATOM 622 O O . GLU A 1 79 ? -11.350 -1.819 20.790 1.00 93.75 79 GLU A O 1
ATOM 627 N N . LYS A 1 80 ? -10.246 -2.844 19.137 1.00 94.44 80 LYS A N 1
ATOM 628 C CA . LYS A 1 80 ? -10.652 -4.204 19.511 1.00 94.44 80 LYS A CA 1
ATOM 629 C C . LYS A 1 80 ? -10.134 -4.592 20.896 1.00 94.44 80 LYS A C 1
ATOM 631 O O . LYS A 1 80 ? -10.903 -5.103 21.715 1.00 94.44 80 LYS A O 1
ATOM 636 N N . GLU A 1 81 ? -8.869 -4.302 21.199 1.00 92.81 81 GLU A N 1
ATOM 637 C CA . GLU A 1 81 ? -8.276 -4.591 22.508 1.00 92.81 81 GLU A CA 1
ATOM 638 C C . GLU A 1 81 ? -8.909 -3.739 23.627 1.00 92.81 81 GLU A C 1
ATOM 640 O O . GLU A 1 81 ? -9.210 -4.243 24.718 1.00 92.81 81 GLU A O 1
ATOM 645 N N . THR A 1 82 ? -9.175 -2.453 23.371 1.00 93.31 82 THR A N 1
ATOM 646 C CA . THR A 1 82 ? -9.842 -1.574 24.347 1.00 93.31 82 THR A CA 1
ATOM 647 C C . THR A 1 82 ? -11.307 -1.952 24.558 1.00 93.31 82 THR A C 1
ATOM 649 O O . THR A 1 82 ? -11.751 -1.988 25.711 1.00 93.31 82 THR A O 1
ATOM 652 N N . ASN A 1 83 ? -12.042 -2.321 23.507 1.00 94.94 83 ASN A N 1
ATOM 653 C CA . ASN A 1 83 ? -13.413 -2.823 23.600 1.00 94.94 83 ASN A CA 1
ATOM 654 C C . ASN A 1 83 ? -13.462 -4.139 24.396 1.00 94.94 83 ASN A C 1
ATOM 656 O O . ASN A 1 83 ? -14.232 -4.252 25.352 1.00 94.94 83 ASN A O 1
ATOM 660 N N . GLU A 1 84 ? -12.558 -5.093 24.137 1.00 94.75 84 GLU A N 1
ATOM 661 C CA . GLU A 1 84 ? -12.491 -6.323 24.933 1.00 94.75 84 GLU A CA 1
ATOM 662 C C . GLU A 1 84 ? -12.143 -6.038 26.407 1.00 94.75 84 GLU A C 1
ATOM 664 O O . GLU A 1 84 ? -12.784 -6.574 27.322 1.00 94.75 84 GLU A O 1
ATOM 669 N N . LYS A 1 85 ? -11.179 -5.146 26.679 1.00 94.38 85 LYS A N 1
ATOM 670 C CA . LYS A 1 85 ? -10.862 -4.692 28.046 1.00 94.38 85 LYS A CA 1
ATOM 671 C C . LYS A 1 85 ? -12.091 -4.075 28.723 1.00 94.38 85 LYS A C 1
ATOM 673 O O . LYS A 1 85 ? -12.373 -4.421 29.877 1.00 94.38 85 LYS A O 1
ATOM 678 N N . GLN A 1 86 ? -12.853 -3.225 28.033 1.00 94.62 86 GLN A N 1
ATOM 679 C CA . GLN A 1 86 ? -14.091 -2.635 28.551 1.00 94.62 86 GLN A CA 1
ATOM 680 C C . GLN A 1 86 ? -15.175 -3.694 28.801 1.00 94.62 86 GLN A C 1
ATOM 682 O O . GLN A 1 86 ? -15.720 -3.745 29.905 1.00 94.62 86 GLN A O 1
ATOM 687 N N . ALA A 1 87 ? -15.429 -4.607 27.861 1.00 94.62 87 ALA A N 1
ATOM 688 C CA . ALA A 1 87 ? -16.397 -5.696 28.001 1.00 94.62 87 ALA A CA 1
ATOM 689 C C . ALA A 1 87 ? -16.044 -6.646 29.163 1.00 94.62 87 ALA A C 1
ATOM 691 O O . ALA A 1 87 ? -16.909 -7.016 29.972 1.00 94.62 87 ALA A O 1
ATOM 692 N N . ARG A 1 88 ? -14.756 -6.982 29.333 1.00 94.44 88 ARG A N 1
ATOM 693 C CA . ARG A 1 88 ? -14.234 -7.749 30.480 1.00 94.44 88 ARG A CA 1
ATOM 694 C C . ARG A 1 88 ? -14.434 -6.989 31.801 1.00 94.44 88 ARG A C 1
ATOM 696 O O . ARG A 1 88 ? -14.824 -7.598 32.804 1.00 94.44 88 ARG A O 1
ATOM 703 N N . GLN A 1 89 ? -14.207 -5.673 31.835 1.00 95.50 89 GLN A N 1
ATOM 704 C CA . GLN A 1 89 ? -14.456 -4.843 33.022 1.00 95.50 89 GLN A CA 1
ATOM 705 C C . GLN A 1 89 ? -15.954 -4.717 33.351 1.00 95.50 89 GLN A C 1
ATOM 707 O O . GLN A 1 89 ? -16.340 -4.916 34.508 1.00 95.50 89 GLN A O 1
ATOM 712 N N . ALA A 1 90 ? -16.806 -4.458 32.359 1.00 94.62 90 ALA A N 1
ATOM 713 C CA . ALA A 1 90 ? -18.259 -4.392 32.494 1.00 94.62 90 ALA A CA 1
ATOM 714 C C . ALA A 1 90 ? -18.830 -5.723 33.010 1.00 94.62 90 ALA A C 1
ATOM 716 O O . ALA A 1 90 ? -19.580 -5.743 33.987 1.00 94.62 90 ALA A O 1
ATOM 717 N N . SER A 1 91 ? -18.364 -6.851 32.466 1.00 94.56 91 SER A N 1
ATOM 718 C CA . SER A 1 91 ? -18.713 -8.199 32.933 1.00 94.56 91 SER A CA 1
ATOM 719 C C . SER A 1 91 ? -18.333 -8.433 34.401 1.00 94.56 91 SER A C 1
ATOM 721 O O . SER A 1 91 ? -19.125 -8.981 35.176 1.00 94.56 91 SER A O 1
ATOM 723 N N . LYS A 1 92 ? -17.147 -7.977 34.834 1.00 96.81 92 LYS A N 1
ATOM 724 C CA . LYS A 1 92 ? -16.723 -8.030 36.249 1.00 96.81 92 LYS A CA 1
ATOM 725 C C . LYS A 1 92 ? -17.606 -7.145 37.145 1.00 96.81 92 LYS A C 1
ATOM 727 O O . LYS A 1 92 ? -17.956 -7.573 38.248 1.00 96.81 92 LYS A O 1
ATOM 732 N N . ARG A 1 93 ? -18.000 -5.947 36.690 1.00 95.25 93 ARG A N 1
ATOM 733 C CA . ARG A 1 93 ? -18.914 -5.037 37.418 1.00 95.25 93 ARG A CA 1
ATOM 734 C C . ARG A 1 93 ? -20.324 -5.635 37.545 1.00 95.25 93 ARG A C 1
ATOM 736 O O . ARG A 1 93 ? -20.829 -5.734 38.664 1.00 95.25 93 ARG A O 1
ATOM 743 N N . SER A 1 94 ? -20.892 -6.147 36.452 1.00 95.19 94 SER A N 1
ATOM 744 C CA . SER A 1 94 ? -22.205 -6.810 36.414 1.00 95.19 94 SER A CA 1
ATOM 745 C C . SER A 1 94 ? -22.266 -8.041 37.332 1.00 95.19 94 SER A C 1
ATOM 747 O O . SER A 1 94 ? -23.153 -8.140 38.184 1.00 95.19 94 SER A O 1
ATOM 749 N N . LYS A 1 95 ? -21.257 -8.931 37.293 1.00 96.69 95 LYS A N 1
ATOM 750 C CA . LYS A 1 95 ? -21.161 -10.077 38.225 1.00 96.69 95 LYS A CA 1
ATOM 751 C C . LYS A 1 95 ? -21.148 -9.633 39.699 1.00 96.69 95 LYS A C 1
ATOM 753 O O . LYS A 1 95 ? -21.811 -10.257 40.532 1.00 96.69 95 LYS A O 1
ATOM 758 N N . ARG A 1 96 ? -20.446 -8.540 40.039 1.00 95.50 96 ARG A N 1
ATOM 759 C CA . ARG A 1 96 ? -20.428 -7.970 41.404 1.00 95.50 96 ARG A CA 1
ATOM 760 C C . ARG A 1 96 ? -21.787 -7.383 41.810 1.00 95.50 96 ARG A C 1
ATOM 762 O O . ARG A 1 96 ? -22.230 -7.638 42.931 1.00 95.50 96 ARG A O 1
ATOM 769 N N . GLN A 1 97 ? -22.461 -6.651 40.922 1.00 95.38 97 GLN A N 1
ATOM 770 C CA . GLN A 1 97 ? -23.805 -6.106 41.165 1.00 95.38 97 GLN A CA 1
ATOM 771 C C . GLN A 1 97 ? -24.840 -7.225 41.366 1.00 95.38 97 GLN A C 1
ATOM 773 O O . GLN A 1 97 ? -25.518 -7.241 42.393 1.00 95.38 97 GLN A O 1
ATOM 778 N N . LYS A 1 98 ? -24.873 -8.233 40.482 1.00 97.00 98 LYS A N 1
ATOM 779 C CA . LYS A 1 98 ? -25.774 -9.396 40.583 1.00 97.00 98 LYS A CA 1
ATOM 780 C C . LYS A 1 98 ? -25.574 -10.188 41.883 1.00 97.00 98 LYS A C 1
ATOM 782 O O . LYS A 1 98 ? -26.551 -10.629 42.487 1.00 97.00 98 LYS A O 1
ATOM 787 N N . LYS A 1 99 ? -24.329 -10.325 42.370 1.00 96.75 99 LYS A N 1
ATOM 788 C CA . LYS A 1 99 ? -24.045 -10.932 43.688 1.00 96.75 99 LYS A CA 1
ATOM 789 C C . LYS A 1 99 ? -24.610 -10.086 44.838 1.00 96.75 99 LYS A C 1
ATOM 791 O O . LYS A 1 99 ? -25.271 -10.644 45.711 1.00 96.75 99 LYS A O 1
ATOM 796 N N . ARG A 1 100 ? -24.402 -8.760 44.820 1.00 95.81 100 ARG A N 1
ATOM 797 C CA . ARG A 1 100 ? -24.937 -7.827 45.836 1.00 95.81 100 ARG A CA 1
ATOM 798 C C . ARG A 1 100 ? -26.471 -7.829 45.877 1.00 95.81 100 ARG A C 1
ATOM 800 O O . ARG A 1 100 ? -27.045 -7.870 46.966 1.00 95.81 100 ARG A O 1
ATOM 807 N N . GLN A 1 101 ? -27.124 -7.845 44.715 1.00 96.19 101 GLN A N 1
ATOM 808 C CA . GLN A 1 101 ? -28.582 -7.919 44.608 1.00 96.19 101 GLN A CA 1
ATOM 809 C C . GLN A 1 101 ? -29.127 -9.212 45.231 1.00 96.19 101 GLN A C 1
ATOM 811 O O . GLN A 1 101 ? -29.913 -9.136 46.175 1.00 96.19 101 GLN A O 1
ATOM 816 N N . ARG A 1 102 ? -28.612 -10.382 44.821 1.00 95.75 102 ARG A N 1
ATOM 817 C CA . ARG A 1 102 ? -29.013 -11.686 45.387 1.00 95.75 102 ARG A CA 1
ATOM 818 C C . ARG A 1 102 ? -28.850 -11.754 46.911 1.00 95.75 102 ARG A C 1
ATOM 820 O O . ARG A 1 102 ? -29.696 -12.321 47.598 1.00 95.75 102 ARG A O 1
ATOM 827 N N . THR A 1 103 ? -27.793 -11.157 47.473 1.00 93.94 103 THR A N 1
ATOM 828 C CA . THR A 1 103 ? -27.630 -11.088 48.939 1.00 93.94 103 THR A CA 1
ATOM 829 C C . THR A 1 103 ? -28.643 -10.163 49.620 1.00 93.94 103 THR A C 1
ATOM 831 O O . THR A 1 103 ? -29.098 -10.478 50.720 1.00 93.94 103 THR A O 1
ATOM 834 N N . LYS A 1 104 ? -29.034 -9.052 48.978 1.00 96.44 104 LYS A N 1
ATOM 835 C CA . LYS A 1 104 ? -30.050 -8.123 49.500 1.00 96.44 104 LYS A CA 1
ATOM 836 C C . LYS A 1 104 ? -31.440 -8.769 49.489 1.00 96.44 104 LYS A C 1
ATOM 838 O O . LYS A 1 104 ? -32.141 -8.703 50.494 1.00 96.44 104 LYS A O 1
ATOM 843 N N . GLU A 1 105 ? -31.789 -9.459 48.405 1.00 94.81 105 GLU A N 1
ATOM 844 C CA . GLU A 1 105 ? -33.036 -10.223 48.258 1.00 94.81 105 GLU A CA 1
ATOM 845 C C . GLU A 1 105 ? -33.131 -11.359 49.287 1.00 94.81 105 GLU A C 1
ATOM 847 O O . GLU A 1 105 ? -34.122 -11.446 50.011 1.00 94.81 105 GLU A O 1
ATOM 852 N N . ARG A 1 106 ? -32.071 -12.168 49.456 1.00 95.00 106 ARG A N 1
ATOM 853 C CA . ARG A 1 106 ? -32.046 -13.250 50.460 1.00 95.00 106 ARG A CA 1
ATOM 854 C C . ARG A 1 106 ? -32.196 -12.726 51.896 1.00 95.00 106 ARG A C 1
ATOM 856 O O . ARG A 1 106 ? -32.896 -13.346 52.694 1.00 95.00 106 ARG A O 1
ATOM 863 N N . LYS A 1 107 ? -31.596 -11.573 52.226 1.00 95.44 107 LYS A N 1
ATOM 864 C CA . LYS A 1 107 ? -31.770 -10.925 53.541 1.00 95.44 107 LYS A CA 1
ATOM 865 C C . LYS A 1 107 ? -33.190 -10.368 53.728 1.00 95.44 107 LYS A C 1
ATOM 867 O O . LYS A 1 107 ? -33.750 -10.503 54.812 1.00 95.44 107 LYS A O 1
ATOM 872 N N . ALA A 1 108 ? -33.787 -9.788 52.686 1.00 93.12 108 ALA A N 1
ATOM 873 C CA . ALA A 1 108 ? -35.164 -9.293 52.726 1.00 93.12 108 ALA A CA 1
ATOM 874 C C . ALA A 1 108 ? -36.196 -10.428 52.887 1.00 93.12 108 ALA A C 1
ATOM 876 O O . ALA A 1 108 ? -37.159 -10.274 53.637 1.00 93.12 108 ALA A O 1
ATOM 877 N N . ALA A 1 109 ? -35.972 -11.580 52.246 1.00 91.94 109 ALA A N 1
ATOM 878 C CA . ALA A 1 109 ? -36.821 -12.763 52.392 1.00 91.94 109 ALA A CA 1
ATOM 879 C C . ALA A 1 109 ? -36.820 -13.307 53.834 1.00 91.94 109 ALA A C 1
ATOM 881 O O . ALA A 1 109 ? -37.888 -13.532 54.399 1.00 91.94 109 ALA A O 1
ATOM 882 N N . LEU A 1 110 ? -35.645 -13.431 54.467 1.00 88.81 1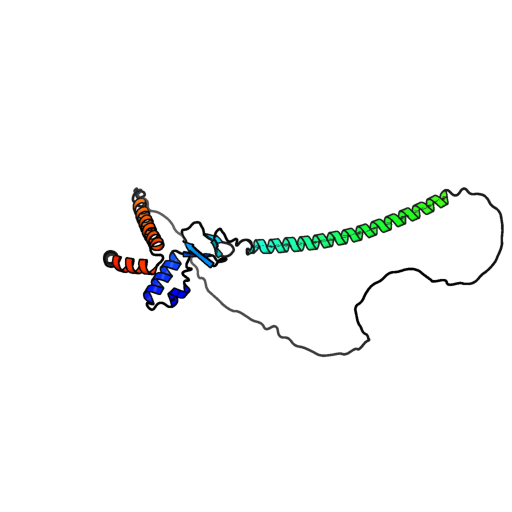10 LEU A N 1
ATOM 883 C CA . LEU A 1 110 ? -35.528 -13.871 55.867 1.00 88.81 110 LEU A CA 1
ATOM 884 C C . LEU A 1 110 ? -36.276 -12.947 56.844 1.00 88.81 110 LEU A C 1
ATOM 886 O O . LEU A 1 110 ? -36.965 -13.428 57.742 1.00 88.81 110 LEU A O 1
ATOM 890 N N . LEU A 1 111 ? -36.195 -11.628 56.637 1.00 87.44 111 LEU A N 1
ATOM 891 C CA . LEU A 1 111 ? -36.931 -10.650 57.447 1.00 87.44 111 LEU A CA 1
ATOM 892 C C . LEU A 1 111 ? -38.452 -10.735 57.252 1.00 87.44 111 LEU A C 1
ATOM 894 O O . LEU A 1 111 ? -39.193 -10.467 58.195 1.00 87.44 111 LEU A O 1
ATOM 898 N N . ARG A 1 112 ? -38.935 -11.125 56.063 1.00 86.19 112 ARG A N 1
ATOM 899 C CA . ARG A 1 112 ? -40.368 -11.380 55.842 1.00 86.19 112 ARG A CA 1
ATOM 900 C C . ARG A 1 112 ? -40.844 -12.617 56.602 1.00 86.19 112 ARG A C 1
ATOM 902 O O . ARG A 1 112 ? -41.847 -12.512 57.296 1.00 86.19 112 ARG A O 1
ATOM 909 N N . VAL A 1 113 ? -40.099 -13.726 56.553 1.00 79.94 113 VAL A N 1
ATOM 910 C CA 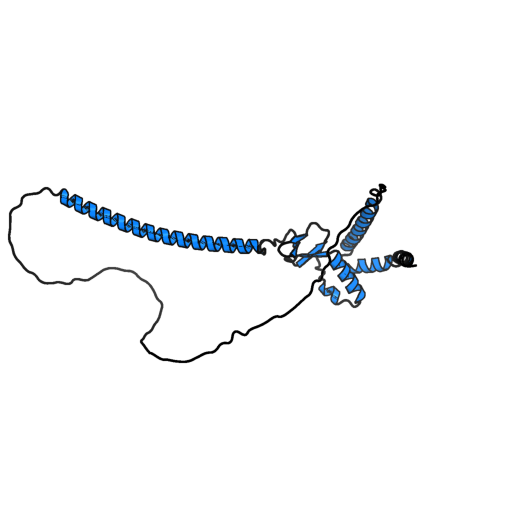. VAL A 1 113 ? -40.456 -14.972 57.264 1.00 79.94 113 VAL A CA 1
ATOM 911 C C . VAL A 1 113 ? -40.558 -14.756 58.779 1.00 79.94 113 VAL A C 1
ATOM 913 O O . VAL A 1 113 ? -41.513 -15.218 59.395 1.00 79.94 113 VAL A O 1
ATOM 916 N N . GLN A 1 114 ? -39.639 -13.990 59.384 1.00 74.88 114 GLN A N 1
ATOM 917 C CA . GLN A 1 114 ? -39.728 -13.654 60.815 1.00 74.88 114 GLN A CA 1
ATOM 918 C C . GLN A 1 114 ? -40.947 -12.790 61.168 1.00 74.88 114 GLN A C 1
ATOM 920 O O . GLN A 1 114 ? -41.448 -12.880 62.284 1.00 74.88 114 GLN A O 1
ATOM 925 N N . LYS A 1 115 ? -41.446 -11.965 60.237 1.00 69.62 115 LYS A N 1
ATOM 926 C CA . LYS A 1 115 ? -42.609 -11.093 60.469 1.00 69.62 115 LYS A CA 1
ATOM 927 C C . LYS A 1 115 ? -43.958 -11.789 60.268 1.00 69.62 115 LYS A C 1
ATOM 929 O O . LYS A 1 115 ? -44.975 -11.226 60.656 1.00 69.62 115 LYS A O 1
ATOM 934 N N . THR A 1 116 ? -43.970 -12.979 59.666 1.00 63.78 116 THR A N 1
ATOM 935 C CA . THR A 1 116 ? -45.177 -13.787 59.420 1.00 63.78 116 THR A CA 1
ATOM 936 C C . THR A 1 116 ? -45.261 -15.042 60.288 1.00 63.78 116 THR A C 1
ATOM 938 O O . THR A 1 116 ? -46.175 -15.836 60.100 1.00 63.78 116 THR A O 1
ATOM 941 N N . ALA A 1 117 ? -44.339 -15.241 61.235 1.00 56.09 117 ALA A N 1
ATOM 942 C CA . ALA A 1 117 ? -44.506 -16.249 62.275 1.00 56.09 117 ALA A CA 1
ATOM 943 C C . ALA A 1 117 ? -45.590 -15.765 63.262 1.00 56.09 117 ALA A C 1
ATOM 945 O O . ALA A 1 117 ? -45.362 -14.766 63.950 1.00 56.09 117 ALA A O 1
ATOM 946 N N . PRO A 1 118 ? -46.774 -16.407 63.336 1.00 59.38 118 PRO A N 1
ATOM 947 C CA . PRO A 1 118 ? -47.781 -16.027 64.316 1.00 59.38 118 PRO A CA 1
ATOM 948 C C . PRO A 1 118 ? -47.233 -16.287 65.721 1.00 59.38 118 PRO A C 1
ATOM 950 O O . PRO A 1 118 ? -46.615 -17.320 65.976 1.00 59.38 118 PRO A O 1
ATOM 953 N N . SER A 1 119 ? -47.463 -15.345 66.637 1.00 58.66 119 SER A N 1
ATOM 954 C CA . SER A 1 119 ? -47.006 -15.438 68.025 1.00 58.66 119 SER A CA 1
ATOM 955 C C . SER A 1 119 ? -47.796 -16.512 68.786 1.00 58.66 119 SER A C 1
ATOM 957 O O . SER A 1 119 ? -48.760 -16.219 69.495 1.00 58.66 119 SER A O 1
ATOM 959 N N . SER A 1 120 ? -47.419 -17.781 68.615 1.00 58.31 120 SER A N 1
ATOM 960 C CA . SER A 1 120 ? -47.963 -18.894 69.393 1.00 58.31 120 SER A CA 1
ATOM 961 C C . SER A 1 120 ? -47.358 -18.856 70.796 1.00 58.31 120 SER A C 1
ATOM 963 O O . SER A 1 120 ? -46.227 -19.286 71.024 1.00 58.31 120 SER A O 1
ATOM 965 N N . ASN A 1 121 ? -48.122 -18.285 71.721 1.00 52.00 121 ASN A N 1
ATOM 966 C CA . ASN A 1 121 ? -47.754 -18.007 73.105 1.00 52.00 121 ASN A CA 1
ATOM 967 C C . ASN A 1 121 ? -47.496 -19.303 73.915 1.00 52.00 121 ASN A C 1
ATOM 969 O O . ASN A 1 121 ? -48.401 -19.830 74.559 1.00 52.00 121 ASN A O 1
ATOM 973 N N . GLY A 1 122 ? -46.270 -19.836 73.860 1.00 48.28 122 GLY A N 1
ATOM 974 C CA . GLY A 1 122 ? -45.869 -21.094 74.503 1.00 48.28 122 GLY A CA 1
ATOM 975 C C . GLY A 1 122 ? -44.983 -20.893 75.737 1.00 48.28 122 GLY A C 1
ATOM 976 O O . GLY A 1 122 ? -43.799 -20.587 75.613 1.00 48.28 122 GLY A O 1
ATOM 977 N N . LYS A 1 123 ? -45.540 -21.097 76.938 1.00 52.28 123 LYS A N 1
ATOM 978 C CA . LYS A 1 123 ? -44.776 -21.146 78.200 1.00 52.28 123 LYS A CA 1
ATOM 979 C C . LYS A 1 123 ? -44.089 -22.506 78.385 1.00 52.28 123 LYS A C 1
ATOM 981 O O . LYS A 1 123 ? -44.733 -23.537 78.245 1.00 52.28 123 LYS A O 1
ATOM 986 N N . GLY A 1 124 ? -42.839 -22.483 78.853 1.00 52.34 124 GLY A N 1
ATOM 987 C CA . GLY A 1 124 ? -42.069 -23.663 79.277 1.00 52.34 124 GLY A CA 1
ATOM 988 C C . GLY A 1 124 ? -40.858 -23.933 78.372 1.00 52.34 124 GLY A C 1
ATOM 989 O O . GLY A 1 124 ? -40.894 -23.625 77.191 1.00 52.34 124 GLY A O 1
ATOM 990 N N . SER A 1 125 ? -39.736 -24.470 78.853 1.00 48.44 125 SER A N 1
ATOM 991 C CA . SER A 1 125 ? -39.340 -24.783 80.233 1.00 48.44 125 SER A CA 1
ATOM 992 C C . SER A 1 125 ? -37.824 -24.592 80.374 1.00 48.44 125 SER A C 1
ATOM 994 O O . SER A 1 125 ? -37.089 -24.680 79.391 1.00 48.44 125 SER A O 1
ATOM 996 N N . LYS A 1 126 ? -37.330 -24.319 81.587 1.00 58.69 126 LYS A N 1
ATOM 997 C CA . LYS A 1 126 ? -35.885 -24.223 81.841 1.00 58.69 126 LYS A CA 1
ATOM 998 C C . LYS A 1 126 ? -35.290 -25.630 81.910 1.00 58.69 126 LYS A C 1
ATOM 1000 O O . LYS A 1 126 ? -35.541 -26.319 82.895 1.00 58.69 126 LYS A O 1
ATOM 1005 N N . GLN A 1 127 ? -34.413 -26.008 80.979 1.00 51.12 127 GLN A N 1
ATOM 1006 C CA . GLN A 1 127 ? -33.442 -27.065 81.272 1.00 51.12 127 GLN A CA 1
ATOM 1007 C C . GLN A 1 127 ? -32.044 -26.778 80.715 1.00 51.12 127 GLN A C 1
ATOM 1009 O O . GLN A 1 127 ? -31.761 -26.840 79.525 1.00 51.12 127 GLN A O 1
ATOM 1014 N N . ASN A 1 128 ? -31.176 -26.466 81.670 1.00 59.12 128 ASN A N 1
ATOM 1015 C CA . ASN A 1 128 ? -29.726 -26.523 81.616 1.00 59.12 128 ASN A CA 1
ATOM 1016 C C . ASN A 1 128 ? -29.219 -27.873 81.072 1.00 59.12 128 ASN A C 1
ATOM 1018 O O . ASN A 1 128 ? -29.559 -28.903 81.652 1.00 59.12 128 ASN A O 1
ATOM 1022 N N . GLN A 1 129 ? -28.317 -27.859 80.083 1.00 53.72 129 GLN A N 1
ATOM 1023 C CA . GLN A 1 129 ? -27.102 -28.679 80.161 1.00 53.72 129 GLN A CA 1
ATOM 1024 C C . GLN A 1 129 ? -25.988 -28.200 79.222 1.00 53.72 129 GLN A C 1
ATOM 1026 O O . GLN A 1 129 ? -26.192 -27.921 78.044 1.00 53.72 129 GLN A O 1
ATOM 1031 N N . GLN A 1 130 ? -24.777 -28.144 79.773 1.00 59.09 130 GLN A N 1
ATOM 1032 C CA . GLN A 1 130 ? -23.533 -27.999 79.025 1.00 59.09 130 GLN A CA 1
ATOM 1033 C C . GLN A 1 130 ? -23.282 -29.258 78.183 1.00 59.09 130 GLN A C 1
ATOM 1035 O O . GLN A 1 130 ? -23.448 -30.367 78.691 1.00 59.09 130 GLN A O 1
ATOM 1040 N N . ARG A 1 131 ? -22.701 -29.115 76.987 1.00 46.53 131 ARG A N 1
ATOM 1041 C CA . ARG A 1 131 ? -21.668 -30.060 76.532 1.00 46.53 131 ARG A CA 1
ATOM 1042 C C . ARG A 1 131 ? -20.672 -29.409 75.579 1.00 46.53 131 ARG A C 1
ATOM 1044 O O . ARG A 1 131 ? -20.945 -28.399 74.939 1.00 46.53 131 ARG A O 1
ATOM 1051 N N . LYS A 1 132 ? -19.461 -29.956 75.616 1.00 51.28 132 LYS A N 1
ATOM 1052 C CA . LYS A 1 132 ? -18.201 -29.336 75.206 1.00 51.28 132 LYS A CA 1
ATOM 1053 C C . LYS A 1 132 ? -17.625 -30.127 74.037 1.00 51.28 132 LYS A C 1
ATOM 1055 O O . LYS A 1 132 ? -17.316 -31.294 74.228 1.00 51.28 132 LYS A O 1
ATOM 1060 N N . GLY A 1 133 ? -17.430 -29.453 72.903 1.00 50.91 133 GLY A N 1
ATOM 1061 C CA . GLY A 1 133 ? -16.625 -29.911 71.768 1.00 50.91 133 GLY A CA 1
ATOM 1062 C C . GLY A 1 133 ? -17.202 -31.064 70.940 1.00 50.91 133 GLY A C 1
ATOM 1063 O O . GLY A 1 133 ? -17.420 -32.155 71.445 1.00 50.91 133 GLY A O 1
ATOM 1064 N N . GLN A 1 134 ? -17.270 -30.868 69.624 1.00 45.94 134 GLN A N 1
ATOM 1065 C CA . GLN A 1 134 ? -16.321 -31.570 68.763 1.00 45.94 134 GLN A CA 1
ATOM 1066 C C . GLN A 1 134 ? -16.134 -30.839 67.434 1.00 45.94 134 GLN A C 1
ATOM 1068 O O . GLN A 1 134 ? -17.055 -30.262 66.863 1.00 45.94 134 GLN A O 1
ATOM 1073 N N . GLN A 1 135 ? -14.885 -30.834 66.995 1.00 52.81 135 GLN A N 1
ATOM 1074 C CA . GLN A 1 135 ? -14.417 -30.282 65.740 1.00 52.81 135 GLN A CA 1
ATOM 1075 C C . GLN A 1 135 ? -14.524 -31.404 64.705 1.00 52.81 135 GLN A C 1
ATOM 1077 O O . GLN A 1 135 ? -13.765 -32.364 64.781 1.00 52.81 135 GLN A O 1
ATOM 1082 N N . GLN A 1 136 ? -15.476 -31.306 63.778 1.00 47.47 136 GLN A N 1
ATOM 1083 C CA . GLN A 1 136 ? -15.518 -32.154 62.586 1.00 47.47 136 GLN A CA 1
ATOM 1084 C C . GLN A 1 136 ? -15.317 -31.275 61.353 1.00 47.47 136 GLN A C 1
ATOM 1086 O O . GLN A 1 136 ? -16.179 -30.493 60.953 1.00 47.47 136 GLN A O 1
ATOM 1091 N N . GLN A 1 137 ? -14.102 -31.378 60.819 1.00 60.97 137 GLN A N 1
ATOM 1092 C CA . GLN A 1 137 ? -13.828 -31.195 59.398 1.00 60.97 137 GLN A CA 1
ATOM 1093 C C . GLN A 1 137 ? -14.246 -32.490 58.663 1.00 60.97 137 GLN A C 1
ATOM 1095 O O . GLN A 1 137 ? -14.848 -33.359 59.292 1.00 60.97 137 GLN A O 1
ATOM 1100 N N . ASP A 1 138 ? -13.906 -32.603 57.375 1.00 51.59 138 ASP A N 1
ATOM 1101 C CA . ASP A 1 138 ? -14.209 -33.722 56.458 1.00 51.59 138 ASP A CA 1
ATOM 1102 C C . ASP A 1 138 ? -15.632 -33.746 55.851 1.00 51.59 138 ASP A C 1
ATOM 1104 O O . ASP A 1 138 ? -16.614 -33.461 56.528 1.00 51.59 138 ASP A O 1
ATOM 1108 N N . ASN A 1 139 ? -15.840 -34.116 54.577 1.00 55.00 139 ASN A N 1
ATOM 1109 C CA . ASN A 1 139 ? -14.999 -34.030 53.359 1.00 55.00 139 ASN A CA 1
ATOM 1110 C C . ASN A 1 139 ? -15.876 -34.333 52.108 1.00 55.00 139 ASN A C 1
ATOM 1112 O O . ASN A 1 139 ? -17.035 -34.707 52.288 1.00 55.00 139 ASN A O 1
ATOM 1116 N N . SER A 1 140 ? -15.297 -34.294 50.889 1.00 48.38 140 SER A N 1
ATOM 1117 C CA . SER A 1 140 ? -15.804 -34.835 49.584 1.00 48.38 140 SER A CA 1
ATOM 1118 C C . SER A 1 140 ? -16.360 -33.824 48.557 1.00 48.38 140 SER A C 1
ATOM 1120 O O . SER A 1 140 ? -17.134 -32.943 48.919 1.00 48.38 140 SER A O 1
ATOM 1122 N N . SER A 1 141 ? -16.094 -33.944 47.242 1.00 50.19 141 SER A N 1
ATOM 1123 C CA . SER A 1 141 ? -15.071 -34.739 46.519 1.00 50.19 141 SER A CA 1
ATOM 1124 C C . SER A 1 141 ? -14.881 -34.224 45.073 1.00 50.19 141 SER A C 1
ATOM 1126 O O . SER A 1 141 ? -15.882 -33.885 44.449 1.00 50.19 141 SER A O 1
ATOM 1128 N N . SER A 1 142 ? -13.611 -34.170 44.627 1.00 50.38 142 SER A N 1
ATOM 1129 C CA . SER A 1 142 ? -13.011 -34.627 43.336 1.00 50.38 142 SER A CA 1
ATOM 1130 C C . SER A 1 142 ? -13.599 -34.197 41.955 1.00 50.38 142 SER A C 1
ATOM 1132 O O . SER A 1 142 ? -14.745 -33.775 41.859 1.00 50.38 142 SER A O 1
ATOM 1134 N N . ASP A 1 143 ? -12.857 -34.163 40.829 1.00 48.78 143 ASP A N 1
ATOM 1135 C CA . ASP A 1 143 ? -11.572 -34.798 40.439 1.00 48.78 143 ASP A CA 1
ATOM 1136 C C . ASP A 1 143 ? -10.654 -33.906 39.543 1.00 48.78 143 ASP A C 1
ATOM 1138 O O . ASP A 1 143 ? -11.149 -33.132 38.727 1.00 48.78 143 ASP A O 1
ATOM 1142 N N . GLU A 1 144 ? -9.326 -34.046 39.727 1.00 54.75 144 GLU A N 1
ATOM 1143 C CA . GLU A 1 144 ? -8.190 -34.175 38.763 1.00 54.75 144 GLU A CA 1
ATOM 1144 C C . GLU A 1 144 ? -8.215 -33.492 37.362 1.00 54.75 144 GLU A C 1
ATOM 1146 O O . GLU A 1 144 ? -9.202 -33.553 36.637 1.00 54.75 144 GLU A O 1
ATOM 1151 N N . ALA A 1 145 ? -7.137 -32.891 36.815 1.00 49.72 145 ALA A N 1
ATOM 1152 C CA . ALA A 1 145 ? -5.696 -32.779 37.169 1.00 49.72 145 ALA A CA 1
ATOM 1153 C C . ALA A 1 145 ? -5.111 -31.428 36.600 1.00 49.72 145 ALA A C 1
ATOM 1155 O O . ALA A 1 145 ? -5.898 -30.528 36.317 1.00 49.72 145 ALA A O 1
ATOM 1156 N N . SER A 1 146 ? -3.813 -31.120 36.367 1.00 54.22 146 SER A N 1
ATOM 1157 C CA . SER A 1 146 ? -2.528 -31.860 36.398 1.00 54.22 146 SER A CA 1
ATOM 1158 C C . SER A 1 146 ? -1.280 -30.926 36.501 1.00 54.22 146 SER A C 1
ATOM 1160 O O . SER A 1 146 ? -1.390 -29.716 36.680 1.00 54.22 146 SER A O 1
ATOM 1162 N N . SER A 1 147 ? -0.095 -31.534 36.363 1.00 51.41 147 SER A N 1
ATOM 1163 C CA . SER A 1 147 ? 1.307 -31.051 36.272 1.00 51.41 147 SER A CA 1
ATOM 1164 C C . SER A 1 147 ? 1.545 -29.809 35.378 1.00 51.41 147 SER A C 1
ATOM 1166 O O . SER A 1 147 ? 0.915 -29.694 34.334 1.00 51.41 147 SER A O 1
ATOM 1168 N N . THR A 1 148 ? 2.437 -28.840 35.666 1.00 43.12 148 THR A N 1
ATOM 1169 C CA . THR A 1 148 ? 3.900 -28.878 35.992 1.00 43.12 1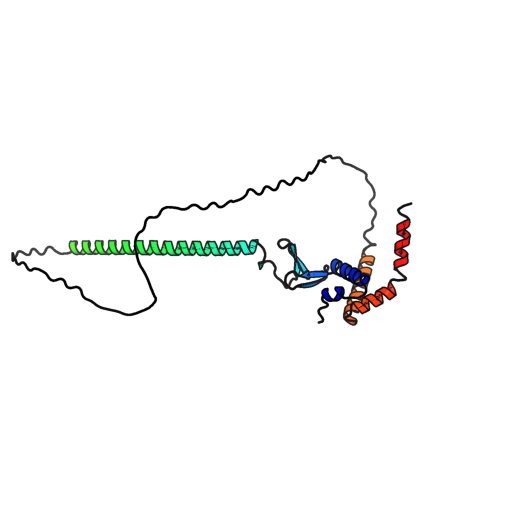48 THR A CA 1
ATOM 1170 C C . THR A 1 148 ? 4.393 -27.504 36.544 1.00 43.12 148 THR A C 1
ATOM 1172 O O . THR A 1 148 ? 3.700 -26.522 36.311 1.00 43.12 148 THR A O 1
ATOM 1175 N N . LYS A 1 149 ? 5.586 -27.241 37.138 1.00 52.38 149 LYS A N 1
ATOM 1176 C CA . LYS A 1 149 ? 6.701 -28.009 37.774 1.00 52.38 149 LYS A CA 1
ATOM 1177 C C . LYS A 1 149 ? 7.796 -27.013 38.290 1.00 52.38 149 LYS A C 1
ATOM 1179 O O . LYS A 1 149 ? 8.396 -26.358 37.453 1.00 52.38 149 LYS A O 1
ATOM 1184 N N . SER A 1 150 ? 8.112 -26.987 39.604 1.00 46.28 150 SER A N 1
ATOM 1185 C CA . SER A 1 150 ? 9.309 -26.394 40.307 1.00 46.28 150 SER A CA 1
ATOM 1186 C C . SER A 1 150 ? 9.738 -24.916 40.070 1.00 46.28 150 SER A C 1
ATOM 1188 O O . SER A 1 150 ? 9.738 -24.454 38.942 1.00 46.28 150 SER A O 1
ATOM 1190 N N . GLY A 1 151 ? 10.246 -24.141 41.047 1.00 41.00 151 GLY A N 1
ATOM 1191 C CA . GLY A 1 151 ? 10.477 -24.373 42.488 1.00 41.00 151 GLY A CA 1
ATOM 1192 C C . GLY A 1 151 ? 11.415 -23.313 43.131 1.00 41.00 151 GLY A C 1
ATOM 1193 O O . GLY A 1 151 ? 12.104 -22.601 42.411 1.00 41.00 151 GLY A O 1
ATOM 1194 N N . GLY A 1 152 ? 11.471 -23.251 44.475 1.00 38.94 152 GLY A N 1
ATOM 1195 C CA . GLY A 1 152 ? 12.422 -22.439 45.277 1.00 38.94 152 GLY A CA 1
ATOM 1196 C C . GLY A 1 152 ? 12.121 -20.924 45.380 1.00 38.94 152 GLY A C 1
ATOM 1197 O O . GLY A 1 152 ? 11.545 -20.342 44.474 1.00 38.94 152 GLY A O 1
ATOM 1198 N N . GLY A 1 153 ? 12.461 -20.201 46.456 1.00 41.66 153 GLY A N 1
ATOM 1199 C CA . GLY A 1 153 ? 13.069 -20.606 47.731 1.00 41.66 153 GLY A CA 1
ATOM 1200 C C . GLY A 1 153 ? 14.013 -19.526 48.293 1.00 41.66 153 GLY A C 1
ATOM 1201 O O . GLY A 1 153 ? 15.055 -19.273 47.705 1.00 41.66 153 GLY A O 1
ATOM 1202 N N . GLY A 1 154 ? 13.685 -18.937 49.452 1.00 37.28 154 GLY A N 1
ATOM 1203 C CA . GLY A 1 154 ? 14.523 -17.941 50.148 1.00 37.28 154 GLY A CA 1
ATOM 1204 C C . GLY A 1 154 ? 14.397 -16.496 49.618 1.00 37.28 154 GLY A C 1
ATOM 1205 O O . GLY A 1 154 ? 13.991 -16.263 48.490 1.00 37.28 154 GLY A O 1
ATOM 1206 N N . GLY A 1 155 ? 14.696 -15.451 50.393 1.00 42.53 155 GLY A N 1
ATOM 1207 C CA . GLY A 1 155 ? 15.252 -15.456 51.750 1.00 42.53 155 GLY A CA 1
ATOM 1208 C C . GLY A 1 155 ? 16.401 -14.459 51.920 1.00 42.53 155 GLY A C 1
ATOM 1209 O O . GLY A 1 155 ? 17.532 -14.881 52.084 1.00 42.53 155 GLY A O 1
ATOM 1210 N N . GLY A 1 156 ? 16.094 -13.156 51.871 1.00 47.09 156 GLY A N 1
ATOM 1211 C CA . GLY A 1 156 ? 16.886 -12.024 52.390 1.00 47.09 156 GLY A CA 1
ATOM 1212 C C . GLY A 1 156 ? 18.415 -11.964 52.193 1.00 47.09 156 GLY A C 1
ATOM 1213 O O . GLY A 1 156 ? 19.175 -12.670 52.851 1.00 47.09 156 GLY A O 1
ATOM 1214 N N . SER A 1 157 ? 18.897 -10.927 51.494 1.00 44.03 157 SER A N 1
ATOM 1215 C CA . SER A 1 157 ? 20.178 -10.295 51.858 1.00 44.03 157 SER A CA 1
ATOM 1216 C C . SER A 1 157 ? 20.327 -8.852 51.381 1.00 44.03 157 SER A C 1
ATOM 1218 O O . SER A 1 157 ? 19.949 -8.498 50.270 1.00 44.03 157 SER A O 1
ATOM 1220 N N . ARG A 1 158 ? 20.925 -8.021 52.244 1.00 53.06 158 ARG A N 1
ATOM 1221 C CA . ARG A 1 158 ? 21.318 -6.632 51.962 1.00 53.06 158 ARG A CA 1
ATOM 1222 C C . ARG A 1 158 ? 22.771 -6.588 51.463 1.00 53.06 158 ARG A C 1
ATOM 1224 O O . ARG A 1 158 ? 23.663 -6.878 52.255 1.00 53.06 158 ARG A O 1
ATOM 1231 N N . ARG A 1 159 ? 23.020 -6.130 50.231 1.00 51.12 159 ARG A N 1
ATOM 1232 C CA . ARG A 1 159 ? 24.289 -5.527 49.737 1.00 51.12 159 ARG A CA 1
ATOM 1233 C C . ARG A 1 159 ? 23.875 -4.511 48.652 1.00 51.12 159 ARG A C 1
ATOM 1235 O O . ARG A 1 159 ? 23.077 -4.884 47.808 1.00 51.12 159 ARG A O 1
ATOM 1242 N N . ARG A 1 160 ? 24.080 -3.187 48.748 1.00 49.59 160 ARG A N 1
ATOM 1243 C CA . ARG A 1 160 ? 25.308 -2.349 48.763 1.00 49.59 160 ARG A CA 1
ATOM 1244 C C . ARG A 1 160 ? 26.242 -2.548 47.551 1.00 49.59 160 ARG A C 1
ATOM 1246 O O . ARG A 1 160 ? 26.997 -3.510 47.573 1.00 49.59 160 ARG A O 1
ATOM 1253 N N . ARG A 1 161 ? 26.274 -1.513 46.681 1.00 47.75 161 ARG A N 1
ATOM 1254 C CA . ARG A 1 161 ? 27.273 -1.155 45.631 1.00 47.75 161 ARG A CA 1
ATOM 1255 C C . ARG A 1 161 ? 27.384 -2.168 44.470 1.00 47.75 161 ARG A C 1
ATOM 1257 O O . ARG A 1 161 ? 27.359 -3.362 44.716 1.00 47.75 161 ARG A O 1
ATOM 1264 N N . HIS A 1 162 ? 27.455 -1.767 43.200 1.00 47.75 162 HIS A N 1
ATOM 1265 C CA . HIS A 1 162 ? 28.345 -0.745 42.627 1.00 47.75 162 HIS A CA 1
ATOM 1266 C C . HIS A 1 162 ? 27.747 0.005 41.417 1.00 47.75 162 HIS A C 1
ATOM 1268 O O . HIS A 1 162 ? 26.637 -0.281 40.976 1.00 47.75 162 HIS A O 1
ATOM 1274 N N . ASP A 1 163 ? 28.525 0.974 40.948 1.00 45.19 163 ASP A N 1
ATOM 1275 C CA . ASP A 1 163 ? 28.329 1.912 39.844 1.00 45.19 163 ASP A CA 1
ATOM 1276 C C . ASP A 1 163 ? 28.319 1.252 38.454 1.00 45.19 163 ASP A C 1
ATOM 1278 O O . ASP A 1 163 ? 28.953 0.217 38.242 1.00 45.19 163 ASP A O 1
ATOM 1282 N N . ALA A 1 164 ? 27.671 1.922 37.499 1.00 53.59 164 ALA A N 1
ATOM 1283 C CA . ALA A 1 164 ? 27.986 1.841 36.077 1.00 53.59 164 ALA A CA 1
ATOM 1284 C C . ALA A 1 164 ? 27.614 3.176 35.412 1.00 53.59 164 ALA A C 1
ATOM 1286 O O . ALA A 1 164 ? 26.436 3.530 35.339 1.00 53.59 164 ALA A O 1
ATOM 1287 N N . ASP A 1 165 ? 28.636 3.904 34.964 1.00 50.66 165 ASP A N 1
ATOM 1288 C CA . ASP A 1 165 ? 28.540 4.859 33.859 1.00 50.66 165 ASP A CA 1
ATOM 1289 C C . ASP A 1 165 ? 27.834 4.210 32.659 1.00 50.66 165 ASP A C 1
ATOM 1291 O O . ASP A 1 165 ? 28.132 3.062 32.327 1.00 50.66 165 ASP A O 1
ATOM 1295 N N . ASP A 1 166 ? 26.995 4.969 31.953 1.00 49.69 166 ASP A N 1
ATOM 1296 C CA . ASP A 1 166 ? 26.950 4.843 30.496 1.00 49.69 166 ASP A CA 1
ATOM 1297 C C . ASP A 1 166 ? 26.681 6.202 29.839 1.00 49.69 166 ASP A C 1
ATOM 1299 O O . ASP A 1 166 ? 25.876 7.009 30.315 1.00 49.69 166 ASP A O 1
ATOM 1303 N N . SER A 1 167 ? 27.415 6.465 28.763 1.00 50.97 167 SER A N 1
ATOM 1304 C CA . SER A 1 167 ? 27.529 7.775 28.126 1.00 50.97 167 SER A CA 1
ATOM 1305 C C . SER A 1 167 ? 26.643 7.860 26.887 1.00 50.97 167 SER A C 1
ATOM 1307 O O . SER A 1 167 ? 26.953 7.272 25.855 1.00 50.97 167 SER A O 1
ATOM 1309 N N . ALA A 1 168 ? 25.580 8.664 26.943 1.00 51.59 168 ALA A N 1
ATOM 1310 C CA . ALA A 1 168 ? 24.824 9.048 25.752 1.00 51.59 168 ALA A CA 1
ATOM 1311 C C . ALA A 1 168 ? 25.431 10.325 25.150 1.00 51.59 168 ALA A C 1
ATOM 1313 O O . ALA A 1 168 ? 25.112 11.436 25.572 1.00 51.59 168 ALA A O 1
ATOM 1314 N N . SER A 1 169 ? 26.355 10.148 24.204 1.00 55.25 169 SER A N 1
ATOM 1315 C CA . SER A 1 169 ? 27.123 11.232 23.588 1.00 55.25 169 SER A CA 1
ATOM 1316 C C . SER A 1 169 ? 26.259 12.272 22.874 1.00 55.25 169 SER A C 1
ATOM 1318 O O . SER A 1 169 ? 25.316 11.950 22.149 1.00 55.25 169 SER A O 1
ATOM 1320 N N . GLU A 1 170 ? 26.672 13.529 23.006 1.00 46.88 170 GLU A N 1
ATOM 1321 C CA . GLU A 1 170 ? 26.274 14.616 22.120 1.00 46.88 170 GLU A CA 1
ATOM 1322 C C . GLU A 1 170 ? 26.683 14.267 20.682 1.00 46.88 170 GLU A C 1
ATOM 1324 O O . GLU A 1 170 ? 27.855 14.003 20.419 1.00 46.88 170 GLU A O 1
ATOM 1329 N N . ASN A 1 171 ? 25.740 14.291 19.737 1.00 52.47 171 ASN A N 1
ATOM 1330 C CA . ASN A 1 171 ? 26.067 14.240 18.314 1.00 52.47 171 ASN A CA 1
ATOM 1331 C C . ASN A 1 171 ? 25.462 15.457 17.617 1.00 52.47 171 ASN A C 1
ATOM 1333 O O . ASN A 1 171 ? 24.314 15.443 17.169 1.00 52.47 171 ASN A O 1
ATOM 1337 N N . GLY A 1 172 ? 26.236 16.540 17.585 1.00 42.31 172 GLY A N 1
ATOM 1338 C CA . GLY A 1 172 ? 25.887 17.728 16.822 1.00 42.31 172 GLY A CA 1
ATOM 1339 C C . GLY A 1 172 ? 26.057 17.476 15.326 1.00 42.31 172 GLY A C 1
ATOM 1340 O O . GLY A 1 172 ? 27.111 17.021 14.892 1.00 42.31 172 GLY A O 1
ATOM 1341 N N . SER A 1 173 ? 25.053 17.855 14.539 1.00 53.72 173 SER A N 1
ATOM 1342 C CA . SER A 1 173 ? 25.194 18.035 13.093 1.00 53.72 173 SER A CA 1
ATOM 1343 C C . SER A 1 173 ? 24.928 19.494 12.761 1.00 53.72 173 SER A C 1
ATOM 1345 O O . SER A 1 173 ? 23.794 19.908 12.533 1.00 53.72 173 SER A O 1
ATOM 1347 N N . ASN A 1 174 ? 26.006 20.273 12.775 1.00 45.00 174 ASN A N 1
ATOM 1348 C CA . ASN A 1 174 ? 26.051 21.601 12.185 1.00 45.00 174 ASN A CA 1
ATOM 1349 C C . ASN A 1 174 ? 26.194 21.428 10.663 1.00 45.00 174 ASN A C 1
ATOM 1351 O O . ASN A 1 174 ? 27.097 20.718 10.221 1.00 45.00 174 ASN A O 1
ATOM 1355 N N . GLY A 1 175 ? 25.307 22.026 9.871 1.00 44.91 175 GLY A N 1
ATOM 1356 C CA . GLY A 1 175 ? 25.225 21.753 8.433 1.00 44.91 175 GLY A CA 1
ATOM 1357 C C . GLY A 1 175 ? 24.397 22.799 7.703 1.00 44.91 175 GLY A C 1
ATOM 1358 O O . GLY A 1 175 ? 23.248 22.549 7.352 1.00 44.91 175 GLY A O 1
ATOM 1359 N N . SER A 1 176 ? 24.982 23.981 7.527 1.00 48.16 176 SER A N 1
ATOM 1360 C CA . SER A 1 176 ? 24.414 25.086 6.759 1.00 48.16 176 SER A CA 1
ATOM 1361 C C . SER A 1 176 ? 24.081 24.671 5.324 1.00 48.16 176 SER A C 1
ATOM 1363 O O . SER A 1 176 ? 24.884 23.991 4.687 1.00 48.16 176 SER A O 1
ATOM 1365 N N . ASN A 1 177 ? 22.992 25.202 4.769 1.00 49.03 177 ASN A N 1
ATOM 1366 C CA . ASN A 1 177 ? 23.047 25.680 3.392 1.00 49.03 177 ASN A CA 1
ATOM 1367 C C . ASN A 1 177 ? 22.229 26.962 3.239 1.00 49.03 177 ASN A C 1
ATOM 1369 O O . ASN A 1 177 ? 21.215 27.154 3.909 1.00 49.03 177 ASN A O 1
ATOM 1373 N N . GLU A 1 178 ? 22.735 27.841 2.390 1.00 51.19 178 GLU A N 1
ATOM 1374 C CA . GLU A 1 178 ? 22.210 29.172 2.119 1.00 51.19 178 GLU A CA 1
ATOM 1375 C C . GLU A 1 178 ? 21.136 29.078 1.029 1.00 51.19 178 GLU A C 1
ATOM 1377 O O . GLU A 1 178 ? 21.346 28.387 0.034 1.00 51.19 178 GLU A O 1
ATOM 1382 N N . GLU A 1 179 ? 20.033 29.815 1.165 1.00 53.16 179 GLU A N 1
ATOM 1383 C CA . GLU A 1 179 ? 19.292 30.293 -0.004 1.00 53.16 179 GLU A CA 1
ATOM 1384 C C . GLU A 1 179 ? 19.099 31.801 0.124 1.00 53.16 179 GLU A C 1
ATOM 1386 O O . GLU A 1 179 ? 18.640 32.318 1.146 1.00 53.16 179 GLU A O 1
ATOM 1391 N N . VAL A 1 180 ? 19.569 32.491 -0.912 1.00 53.03 180 VAL A N 1
ATOM 1392 C CA . VAL A 1 180 ? 19.617 33.946 -1.032 1.00 53.03 180 VAL A CA 1
ATOM 1393 C C . VAL A 1 180 ? 18.381 34.415 -1.803 1.00 53.03 180 VAL A C 1
ATOM 1395 O O . VAL A 1 180 ? 17.707 33.635 -2.470 1.00 53.03 180 VAL A O 1
ATOM 1398 N N . GLU A 1 181 ? 18.083 35.699 -1.672 1.00 52.56 181 GLU A N 1
ATOM 1399 C CA . GLU A 1 181 ? 16.923 36.385 -2.237 1.00 52.56 181 GLU A CA 1
ATOM 1400 C C . GLU A 1 181 ? 16.811 36.253 -3.769 1.00 52.56 181 GLU A C 1
ATOM 1402 O O . GLU A 1 181 ? 17.816 36.335 -4.471 1.00 52.56 181 GLU A O 1
ATOM 1407 N N . ASP A 1 182 ? 15.580 36.197 -4.287 1.00 48.84 182 ASP A N 1
ATOM 1408 C CA . ASP A 1 182 ? 15.100 37.283 -5.155 1.00 48.84 182 ASP A CA 1
ATOM 1409 C C . ASP A 1 182 ? 13.563 37.389 -5.134 1.00 48.84 182 ASP A C 1
ATOM 1411 O O . ASP A 1 182 ? 12.841 36.398 -4.992 1.00 48.84 182 ASP A O 1
ATOM 1415 N N . GLY A 1 183 ? 13.059 38.615 -5.264 1.00 48.38 183 GLY A N 1
ATOM 1416 C CA . GLY A 1 183 ? 11.638 38.933 -5.280 1.00 48.38 183 GLY A CA 1
ATOM 1417 C C . GLY A 1 183 ? 11.359 40.309 -5.883 1.00 48.38 183 GLY A C 1
ATOM 1418 O O . GLY A 1 183 ? 11.354 41.313 -5.177 1.00 48.38 183 GLY A O 1
ATOM 1419 N N . GLY A 1 184 ? 11.030 40.340 -7.176 1.00 41.50 184 GLY A N 1
ATOM 1420 C CA . GLY A 1 184 ? 10.522 41.518 -7.888 1.00 41.50 184 GLY A CA 1
ATOM 1421 C C . GLY A 1 184 ? 10.154 41.150 -9.330 1.00 41.50 184 GLY A C 1
ATOM 1422 O O . GLY A 1 184 ? 11.019 40.916 -10.156 1.00 41.50 184 GLY A O 1
ATOM 1423 N N . ALA A 1 185 ? 8.888 40.895 -9.660 1.00 45.06 185 ALA A N 1
ATOM 1424 C CA . ALA A 1 185 ? 7.875 41.907 -9.972 1.00 45.06 185 ALA A CA 1
ATOM 1425 C C . ALA A 1 185 ? 8.225 42.789 -11.192 1.00 45.06 185 ALA A C 1
ATOM 1427 O O . ALA A 1 185 ? 8.919 43.787 -11.043 1.00 45.06 185 ALA A O 1
ATOM 1428 N N . THR A 1 186 ? 7.654 42.498 -12.370 1.00 37.62 186 THR A N 1
ATOM 1429 C CA . THR A 1 186 ? 6.736 43.406 -13.109 1.00 37.62 186 THR A CA 1
ATOM 1430 C C . THR A 1 186 ? 6.255 42.801 -14.439 1.00 37.62 186 THR A C 1
ATOM 1432 O O . THR A 1 186 ? 6.967 42.054 -15.100 1.00 37.62 186 THR A O 1
ATOM 1435 N N . THR A 1 187 ? 5.013 43.118 -14.808 1.00 44.00 187 THR A N 1
ATOM 1436 C CA . THR A 1 187 ? 4.379 42.905 -16.128 1.00 44.00 187 THR A CA 1
ATOM 1437 C C . THR A 1 187 ? 4.343 44.263 -16.881 1.00 44.00 187 THR A C 1
ATOM 1439 O O . THR A 1 187 ? 4.903 45.216 -16.328 1.00 44.00 187 THR A O 1
ATOM 1442 N N . PRO A 1 188 ? 3.649 44.481 -18.030 1.00 55.56 188 PRO A N 1
ATOM 1443 C CA . PRO A 1 188 ? 3.013 43.577 -19.012 1.00 55.56 188 PRO A CA 1
ATOM 1444 C C . PRO A 1 188 ? 3.329 43.912 -20.504 1.00 55.56 188 PRO A C 1
ATOM 1446 O O . PRO A 1 188 ? 3.885 44.963 -20.799 1.00 55.56 188 PRO A O 1
ATOM 1449 N N . GLY A 1 189 ? 2.801 43.097 -21.431 1.00 41.28 189 GLY A N 1
ATOM 1450 C CA . GLY A 1 189 ? 2.256 43.578 -22.717 1.00 41.28 189 GLY A CA 1
ATOM 1451 C C . GLY A 1 189 ? 3.105 43.402 -23.982 1.00 41.28 189 GLY A C 1
ATOM 1452 O O . GLY A 1 189 ? 4.136 44.042 -24.121 1.00 41.28 189 GLY A O 1
ATOM 1453 N N . ASP A 1 190 ? 2.596 42.603 -24.924 1.00 41.25 190 ASP A N 1
ATOM 1454 C CA . ASP A 1 190 ? 2.295 43.051 -26.295 1.00 41.25 190 ASP A CA 1
ATOM 1455 C C . ASP A 1 190 ? 1.234 42.114 -26.917 1.00 41.25 190 ASP A C 1
ATOM 1457 O O . ASP A 1 190 ? 1.015 41.003 -26.419 1.00 41.25 190 ASP A O 1
ATOM 1461 N N . GLU A 1 191 ? 0.506 42.605 -27.921 1.00 55.41 191 GLU A N 1
ATOM 1462 C CA . GLU A 1 191 ? -0.675 41.966 -28.535 1.00 55.41 191 GLU A CA 1
ATOM 1463 C C . GLU A 1 191 ? -0.366 41.438 -29.962 1.00 55.41 191 GLU A C 1
ATOM 1465 O O . GLU A 1 191 ? 0.718 41.682 -30.481 1.00 55.41 191 GLU A O 1
ATOM 1470 N N . GLU A 1 192 ? -1.336 40.754 -30.598 1.00 47.62 192 GLU A N 1
ATOM 1471 C CA . GLU A 1 192 ? -1.280 40.151 -31.960 1.00 47.62 192 GLU A CA 1
ATOM 1472 C C . GLU A 1 192 ? -0.405 38.872 -32.120 1.00 47.62 192 GLU A C 1
ATOM 1474 O O . GLU A 1 192 ? 0.595 38.691 -31.438 1.00 47.62 192 GLU A O 1
ATOM 1479 N N . GLU A 1 193 ? -0.725 37.877 -32.964 1.00 46.66 193 GLU A N 1
ATOM 1480 C CA . GLU A 1 193 ? -1.890 37.626 -33.840 1.00 46.66 193 GLU A CA 1
ATOM 1481 C C . GLU A 1 193 ? -2.498 36.230 -33.576 1.00 46.66 193 GLU A C 1
ATOM 1483 O O . GLU A 1 193 ? -1.833 35.313 -33.094 1.00 46.66 193 GLU A O 1
ATOM 1488 N N . ALA A 1 194 ? -3.762 36.040 -33.971 1.00 51.66 194 ALA A N 1
ATOM 1489 C CA . ALA A 1 194 ? -4.382 34.720 -34.057 1.00 51.66 194 ALA A CA 1
ATOM 1490 C C . ALA A 1 194 ? -4.222 34.134 -35.473 1.00 51.66 194 ALA A C 1
ATOM 1492 O O . ALA A 1 194 ? -4.904 34.571 -36.400 1.00 51.66 194 ALA A O 1
ATOM 1493 N N . ALA A 1 195 ? -3.390 33.100 -35.620 1.00 46.75 195 ALA A N 1
ATOM 1494 C CA . ALA A 1 195 ? -3.301 32.282 -36.830 1.00 46.75 195 ALA A CA 1
ATOM 1495 C C . ALA A 1 195 ? -3.566 30.800 -36.507 1.00 46.75 195 ALA A C 1
ATOM 1497 O O . ALA A 1 195 ? -3.157 30.276 -35.473 1.00 46.75 195 ALA A O 1
ATOM 1498 N N . THR A 1 196 ? -4.315 30.135 -37.382 1.00 51.78 196 THR A N 1
ATOM 1499 C CA . THR A 1 196 ? -4.817 28.765 -37.209 1.00 51.78 196 THR A CA 1
ATOM 1500 C C . THR A 1 196 ? -3.767 27.714 -37.583 1.00 51.78 196 THR A C 1
ATOM 1502 O O . THR A 1 196 ? -3.510 27.526 -38.770 1.00 51.78 196 THR A O 1
ATOM 1505 N N . GLU A 1 197 ? -3.221 26.985 -36.601 1.00 51.34 197 GLU A N 1
ATOM 1506 C CA . GLU A 1 197 ? -2.188 25.947 -36.825 1.00 51.34 197 GLU A CA 1
ATOM 1507 C C . GLU A 1 197 ? -2.557 24.527 -36.320 1.00 51.34 197 GLU A C 1
ATOM 1509 O O . GLU A 1 197 ? -1.723 23.625 -36.351 1.00 51.34 197 GLU A O 1
ATOM 1514 N N . GLU A 1 198 ? -3.799 24.266 -35.882 1.00 53.50 198 GLU A N 1
ATOM 1515 C CA . GLU A 1 198 ? -4.155 22.961 -35.276 1.00 53.50 198 GLU A CA 1
ATOM 1516 C C . GLU A 1 198 ? -4.375 21.786 -36.258 1.00 53.50 198 GLU A C 1
ATOM 1518 O O . GLU A 1 198 ? -4.344 20.637 -35.821 1.00 53.50 198 GLU A O 1
ATOM 1523 N N . GLU A 1 199 ? -4.552 22.004 -37.569 1.00 51.00 199 GLU A N 1
ATOM 1524 C CA . GLU A 1 199 ? -4.899 20.908 -38.505 1.00 51.00 199 GLU A CA 1
ATOM 1525 C C . GLU A 1 199 ? -3.706 20.139 -39.114 1.00 51.00 199 GLU A C 1
ATOM 1527 O O . GLU A 1 199 ? -3.919 19.117 -39.758 1.00 51.00 199 GLU A O 1
ATOM 1532 N N . VAL A 1 200 ? -2.449 20.555 -38.903 1.00 52.38 200 VAL A N 1
ATOM 1533 C CA . VAL A 1 200 ? -1.274 19.919 -39.561 1.00 52.38 200 VAL A CA 1
ATOM 1534 C C . VAL A 1 200 ? -0.607 18.826 -38.702 1.00 52.38 200 VAL A C 1
ATOM 1536 O O . VAL A 1 200 ? 0.205 18.045 -39.193 1.00 52.38 200 VAL A O 1
ATOM 1539 N N . ASN A 1 201 ? -0.938 18.730 -37.410 1.00 55.41 201 ASN A N 1
ATOM 1540 C CA . ASN A 1 201 ? -0.175 17.909 -36.454 1.00 55.41 201 ASN A CA 1
ATOM 1541 C C . ASN A 1 201 ? -0.745 16.491 -36.218 1.00 55.41 201 ASN A C 1
ATOM 1543 O O . ASN A 1 201 ? -0.117 15.678 -35.542 1.00 55.41 201 ASN A O 1
ATOM 1547 N N . VAL A 1 202 ? -1.932 16.177 -36.753 1.00 56.28 202 VAL A N 1
ATOM 1548 C CA . VAL A 1 202 ? -2.581 14.864 -36.552 1.00 56.28 202 VAL A CA 1
ATOM 1549 C C . VAL A 1 202 ? -1.939 13.786 -37.432 1.00 56.28 202 VAL A C 1
ATOM 1551 O O . VAL A 1 202 ? -1.566 12.732 -36.920 1.00 56.28 202 VAL A O 1
ATOM 1554 N N . ASP A 1 203 ? -1.714 14.078 -38.717 1.00 61.44 203 ASP A N 1
ATOM 1555 C CA . ASP A 1 203 ? -1.124 13.126 -39.672 1.00 61.44 203 ASP A CA 1
ATOM 1556 C C . ASP A 1 203 ? 0.294 12.680 -39.261 1.00 61.44 203 ASP A C 1
ATOM 1558 O O . ASP A 1 203 ? 0.655 11.512 -39.406 1.00 61.44 203 ASP A O 1
ATOM 1562 N N . VAL A 1 204 ? 1.085 13.586 -38.671 1.00 64.81 204 VAL A N 1
ATOM 1563 C CA . VAL A 1 204 ? 2.444 13.292 -38.175 1.00 64.81 204 VAL A CA 1
ATOM 1564 C C . VAL A 1 204 ? 2.414 12.344 -36.969 1.00 64.81 204 VAL A C 1
ATOM 1566 O O . VAL A 1 204 ? 3.273 11.464 -36.847 1.00 64.81 204 VAL A O 1
ATOM 1569 N N . LEU A 1 205 ? 1.423 12.483 -36.077 1.00 66.00 205 LEU A N 1
ATOM 1570 C CA . LEU A 1 205 ? 1.243 11.543 -34.969 1.00 66.00 205 LEU A CA 1
ATOM 1571 C C . LEU A 1 205 ? 0.802 10.164 -35.470 1.00 66.00 205 LEU A C 1
ATOM 1573 O O . LEU A 1 205 ? 1.361 9.164 -35.015 1.00 66.00 205 LEU A O 1
ATOM 1577 N N . ASP A 1 206 ? -0.144 10.098 -36.407 1.00 73.56 206 ASP A N 1
ATOM 1578 C CA . ASP A 1 206 ? -0.624 8.830 -36.968 1.00 73.56 206 ASP A CA 1
ATOM 1579 C C . ASP A 1 206 ? 0.481 8.091 -37.743 1.00 73.56 206 ASP A C 1
ATOM 1581 O O . ASP A 1 206 ? 0.619 6.870 -37.612 1.00 73.56 206 ASP A O 1
ATOM 1585 N N . GLU A 1 207 ? 1.343 8.804 -38.477 1.00 73.75 207 GLU A N 1
ATOM 1586 C CA . GLU A 1 207 ? 2.508 8.199 -39.132 1.00 73.75 207 GLU A CA 1
ATOM 1587 C C . GLU A 1 207 ? 3.524 7.653 -38.108 1.00 73.75 207 GLU A C 1
ATOM 1589 O O . GLU A 1 207 ? 4.022 6.532 -38.266 1.00 73.75 207 GLU A O 1
ATOM 1594 N N . MET A 1 208 ? 3.764 8.370 -37.002 1.00 69.00 208 MET A N 1
ATOM 1595 C CA . MET A 1 208 ? 4.639 7.913 -35.915 1.00 69.00 208 MET A CA 1
ATOM 1596 C C . MET A 1 208 ? 4.060 6.711 -35.140 1.00 69.00 208 MET A C 1
ATOM 1598 O O . MET A 1 208 ? 4.810 5.808 -34.755 1.00 69.00 208 MET A O 1
ATOM 1602 N N . VAL A 1 209 ? 2.741 6.655 -34.928 1.00 75.31 209 VAL A N 1
ATOM 1603 C CA . VAL A 1 209 ? 2.056 5.500 -34.313 1.00 75.31 209 VAL A CA 1
ATOM 1604 C C . VAL A 1 209 ? 2.134 4.280 -35.235 1.00 75.31 209 VAL A C 1
ATOM 1606 O O . VAL A 1 209 ? 2.537 3.204 -34.796 1.00 75.31 209 VAL A O 1
ATOM 1609 N N . ASN A 1 210 ? 1.867 4.453 -36.531 1.00 80.12 210 ASN A N 1
ATOM 1610 C CA . ASN A 1 210 ? 1.952 3.393 -37.540 1.00 80.12 210 ASN A CA 1
ATOM 1611 C C . ASN A 1 210 ? 3.395 2.867 -37.711 1.00 80.12 210 ASN A C 1
ATOM 1613 O O . ASN A 1 210 ? 3.617 1.667 -37.890 1.00 80.12 210 ASN A O 1
ATOM 1617 N N . ALA A 1 211 ? 4.404 3.737 -37.595 1.00 77.69 211 ALA A N 1
ATOM 1618 C CA . ALA A 1 211 ? 5.802 3.318 -37.512 1.00 77.69 211 ALA A CA 1
ATOM 1619 C C . ALA A 1 211 ? 6.062 2.441 -36.271 1.00 77.69 211 ALA A C 1
ATOM 1621 O O . ALA A 1 211 ? 6.702 1.395 -36.385 1.00 77.69 211 ALA A O 1
ATOM 1622 N N . ASN A 1 212 ? 5.516 2.806 -35.107 1.00 79.31 212 ASN A N 1
ATOM 1623 C CA . ASN A 1 212 ? 5.640 2.025 -33.873 1.00 79.31 212 ASN A CA 1
ATOM 1624 C C . ASN A 1 212 ? 4.987 0.636 -34.001 1.00 79.31 212 ASN A C 1
ATOM 1626 O O . ASN A 1 212 ? 5.626 -0.376 -33.708 1.00 79.31 212 ASN A O 1
ATOM 1630 N N . ASP A 1 213 ? 3.770 0.563 -34.544 1.00 83.69 213 ASP A N 1
ATOM 1631 C CA . ASP A 1 213 ? 3.051 -0.700 -34.753 1.00 83.69 213 ASP A CA 1
ATOM 1632 C C . ASP A 1 213 ? 3.800 -1.663 -35.691 1.00 83.69 213 ASP A C 1
ATOM 1634 O O . ASP A 1 213 ? 3.775 -2.880 -35.482 1.00 83.69 213 ASP A O 1
ATOM 1638 N N . LYS A 1 214 ? 4.542 -1.148 -36.682 1.00 81.06 214 LYS A N 1
ATOM 1639 C CA . LYS A 1 214 ? 5.427 -1.960 -37.541 1.00 81.06 214 LYS A CA 1
ATOM 1640 C C . LYS A 1 214 ? 6.615 -2.535 -36.765 1.00 81.06 214 LYS A C 1
ATOM 1642 O O . LYS A 1 214 ? 6.923 -3.716 -36.929 1.00 81.06 214 LYS A O 1
ATOM 1647 N N . LEU A 1 215 ? 7.249 -1.745 -35.893 1.00 82.50 215 LEU A N 1
ATOM 1648 C CA . LEU A 1 215 ? 8.343 -2.209 -35.025 1.00 82.50 215 LEU A CA 1
ATOM 1649 C C . LEU A 1 215 ? 7.852 -3.282 -34.037 1.00 82.50 215 LEU A C 1
ATOM 1651 O O . LEU A 1 215 ? 8.512 -4.307 -33.858 1.00 82.50 215 LEU A O 1
ATOM 1655 N N . VAL A 1 216 ? 6.672 -3.083 -33.439 1.00 82.31 216 VAL A N 1
ATOM 1656 C CA . VAL A 1 216 ? 6.027 -4.050 -32.533 1.00 82.31 216 VAL A CA 1
ATOM 1657 C C . VAL A 1 216 ? 5.640 -5.331 -33.277 1.00 82.31 216 VAL A C 1
ATOM 1659 O O . VAL A 1 216 ? 5.917 -6.426 -32.789 1.00 82.31 216 VAL A O 1
ATOM 1662 N N . SER A 1 217 ? 5.074 -5.220 -34.481 1.00 83.94 217 SER A N 1
ATOM 1663 C CA . SER A 1 217 ? 4.731 -6.375 -35.323 1.00 83.94 217 SER A CA 1
ATOM 1664 C C . SER A 1 217 ? 5.966 -7.204 -35.682 1.00 83.94 217 SER A C 1
ATOM 1666 O O . SER A 1 217 ? 5.953 -8.423 -35.530 1.00 83.94 217 SER A O 1
ATOM 1668 N N . TYR A 1 218 ? 7.069 -6.554 -36.063 1.00 81.75 218 TYR A N 1
ATOM 1669 C CA . TYR A 1 218 ? 8.331 -7.232 -36.373 1.00 81.75 218 TYR A CA 1
ATOM 1670 C C . TYR A 1 218 ? 8.985 -7.868 -35.132 1.00 81.75 218 TYR A C 1
ATOM 1672 O O . TYR A 1 218 ? 9.580 -8.945 -35.217 1.00 81.75 218 TYR A O 1
ATOM 1680 N N . LEU A 1 219 ? 8.832 -7.258 -33.951 1.00 82.06 219 LEU A N 1
ATOM 1681 C CA . LEU A 1 219 ? 9.232 -7.852 -32.668 1.00 82.06 219 LEU A CA 1
ATOM 1682 C C . LEU A 1 219 ? 8.424 -9.106 -32.316 1.00 82.06 219 LEU A C 1
ATOM 1684 O O . LEU A 1 219 ? 8.985 -10.054 -31.765 1.00 82.06 219 LEU A O 1
ATOM 1688 N N . LEU A 1 220 ? 7.129 -9.128 -32.640 1.00 80.06 220 LEU A N 1
ATOM 1689 C CA . LEU A 1 220 ? 6.261 -10.292 -32.454 1.00 80.06 220 LEU A CA 1
ATOM 1690 C C . LEU A 1 220 ? 6.548 -11.400 -33.480 1.00 80.06 220 LEU A C 1
ATOM 1692 O O . LEU A 1 220 ? 6.522 -12.574 -33.118 1.00 80.06 220 LEU A O 1
ATOM 1696 N N . GLU A 1 221 ? 6.855 -11.039 -34.729 1.00 83.31 221 GLU A N 1
ATOM 1697 C CA . GLU A 1 221 ? 7.186 -11.974 -35.813 1.00 83.31 221 GLU A CA 1
ATOM 1698 C C . GLU A 1 221 ? 8.550 -12.649 -35.602 1.00 83.31 221 GLU A C 1
ATOM 1700 O O . GLU A 1 221 ? 8.662 -13.873 -35.670 1.00 83.31 221 GLU A O 1
ATOM 1705 N N . THR A 1 222 ? 9.593 -11.867 -35.311 1.00 83.94 222 THR A N 1
ATOM 1706 C CA . THR A 1 222 ? 10.960 -12.390 -35.132 1.00 83.94 222 THR A CA 1
ATOM 1707 C C . THR A 1 222 ? 11.229 -12.927 -33.728 1.00 83.94 222 THR A C 1
ATOM 1709 O O . THR A 1 222 ? 12.177 -13.691 -33.533 1.00 83.94 222 THR A O 1
ATOM 1712 N N . GLY A 1 223 ? 10.461 -12.487 -32.724 1.00 83.69 223 GLY A N 1
ATOM 1713 C CA . GLY A 1 223 ? 10.714 -12.776 -31.311 1.00 83.69 223 GLY A CA 1
ATOM 1714 C C . GLY A 1 223 ? 12.068 -12.265 -30.792 1.00 83.69 223 GLY A C 1
ATOM 1715 O O . GLY A 1 223 ? 12.496 -12.679 -29.713 1.00 83.69 223 GLY A O 1
ATOM 1716 N N . SER A 1 224 ? 12.769 -11.412 -31.552 1.00 81.62 224 SER A N 1
ATOM 1717 C CA . SER A 1 224 ? 14.175 -11.068 -31.323 1.00 81.62 224 SER A CA 1
ATOM 1718 C C . SER A 1 224 ? 14.439 -9.578 -31.525 1.00 81.62 224 SER A C 1
ATOM 1720 O O . SER A 1 224 ? 14.522 -9.079 -32.645 1.00 81.62 224 SER A O 1
ATOM 1722 N N . ILE A 1 225 ? 14.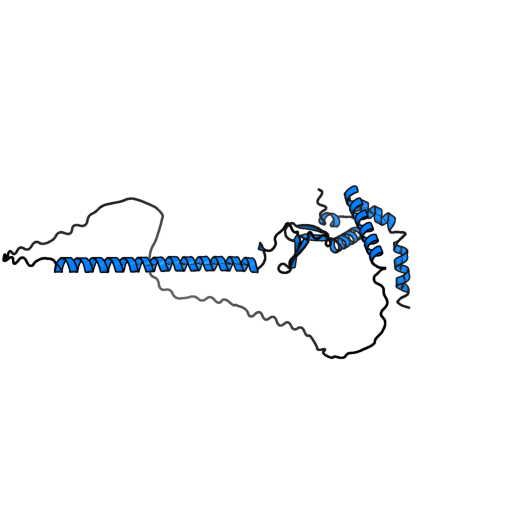687 -8.869 -30.421 1.00 77.25 225 ILE A N 1
ATOM 1723 C CA . ILE A 1 225 ? 15.117 -7.462 -30.448 1.00 77.25 225 ILE A CA 1
ATOM 1724 C C . ILE A 1 225 ? 16.445 -7.261 -31.202 1.00 77.25 225 ILE A C 1
ATOM 1726 O O . ILE A 1 225 ? 16.684 -6.176 -31.722 1.00 77.25 225 ILE A O 1
ATOM 1730 N N . MET A 1 226 ? 17.289 -8.298 -31.323 1.00 68.62 226 MET A N 1
ATOM 1731 C CA . MET A 1 226 ? 18.512 -8.211 -32.133 1.00 68.62 226 MET A CA 1
ATOM 1732 C C . MET A 1 226 ? 18.211 -8.170 -33.632 1.00 68.62 226 MET A C 1
ATOM 1734 O O . MET A 1 226 ? 18.859 -7.406 -34.334 1.00 68.62 226 MET A O 1
ATOM 1738 N N . ALA A 1 227 ? 17.210 -8.919 -34.108 1.00 76.69 227 ALA A N 1
ATOM 1739 C CA . ALA A 1 227 ? 16.796 -8.860 -35.511 1.00 76.69 227 ALA A CA 1
ATOM 1740 C C . ALA A 1 227 ? 16.207 -7.482 -35.857 1.00 76.69 227 ALA A C 1
ATOM 1742 O O . ALA A 1 227 ? 16.427 -6.976 -36.953 1.00 76.69 227 ALA A O 1
ATOM 1743 N N . LEU A 1 228 ? 15.500 -6.842 -34.912 1.00 79.56 228 LEU A N 1
ATOM 1744 C CA . LEU A 1 228 ? 15.023 -5.470 -35.105 1.00 79.56 228 LEU A CA 1
ATOM 1745 C C . LEU A 1 228 ? 16.179 -4.459 -35.116 1.00 79.56 228 LEU A C 1
ATOM 1747 O O . LEU A 1 228 ? 16.181 -3.559 -35.948 1.00 79.56 228 LEU A O 1
ATOM 1751 N N . ALA A 1 229 ? 17.162 -4.605 -34.224 1.00 76.19 229 ALA A N 1
ATOM 1752 C CA . ALA A 1 229 ? 18.330 -3.726 -34.195 1.00 76.19 229 ALA A CA 1
ATOM 1753 C C . ALA A 1 229 ? 19.175 -3.842 -35.476 1.00 76.19 229 ALA A C 1
ATOM 1755 O O . ALA A 1 229 ? 19.523 -2.823 -36.056 1.00 76.19 229 ALA A O 1
ATOM 1756 N N . GLU A 1 230 ? 19.435 -5.063 -35.955 1.00 80.06 230 GLU A N 1
ATOM 1757 C CA . GLU A 1 230 ? 20.156 -5.317 -37.211 1.00 80.06 230 GLU A CA 1
ATOM 1758 C C . GLU A 1 230 ? 19.412 -4.736 -38.423 1.00 80.06 230 GLU A C 1
ATOM 1760 O O . GLU A 1 230 ? 20.032 -4.167 -39.316 1.00 80.06 230 GLU A O 1
ATOM 1765 N N . ARG A 1 231 ? 18.075 -4.804 -38.427 1.00 79.50 231 ARG A N 1
ATOM 1766 C CA . ARG A 1 231 ? 17.248 -4.163 -39.452 1.00 79.50 231 ARG A CA 1
ATOM 1767 C C . ARG A 1 231 ? 17.321 -2.633 -39.401 1.00 79.50 231 ARG A C 1
ATOM 1769 O O . ARG A 1 231 ? 17.469 -2.013 -40.446 1.00 79.50 231 ARG A O 1
ATOM 1776 N N . LEU A 1 232 ? 17.232 -2.029 -38.216 1.00 77.06 232 LEU A N 1
ATOM 1777 C CA . LEU A 1 232 ? 17.326 -0.574 -38.065 1.00 77.06 232 LEU A CA 1
ATOM 1778 C C . LEU A 1 232 ? 18.726 -0.055 -38.417 1.00 77.06 232 LEU A C 1
ATOM 1780 O O . LEU A 1 232 ? 18.828 0.948 -39.111 1.00 77.06 232 LEU A O 1
ATOM 1784 N N . ASP A 1 233 ? 19.792 -0.767 -38.043 1.00 76.50 233 ASP A N 1
ATOM 1785 C CA . ASP A 1 233 ? 21.165 -0.418 -38.437 1.00 76.50 233 ASP A CA 1
ATOM 1786 C C . ASP A 1 233 ? 21.389 -0.548 -39.971 1.00 76.50 233 ASP A C 1
ATOM 1788 O O . ASP A 1 233 ? 22.299 0.080 -40.504 1.00 76.50 233 ASP A O 1
ATOM 1792 N N . LEU A 1 234 ? 20.549 -1.303 -40.700 1.00 72.00 234 LEU A N 1
ATOM 1793 C CA . LEU A 1 234 ? 20.519 -1.342 -42.176 1.00 72.00 234 LEU A CA 1
ATOM 1794 C C . LEU A 1 234 ? 19.636 -0.245 -42.812 1.00 72.00 234 LEU A C 1
ATOM 1796 O O . LEU A 1 234 ? 19.806 0.056 -43.993 1.00 72.00 234 LEU A O 1
ATOM 1800 N N . GLU A 1 235 ? 18.689 0.331 -42.065 1.00 66.19 235 GLU A N 1
ATOM 1801 C CA . GLU A 1 235 ? 17.738 1.356 -42.535 1.00 66.19 235 GLU A CA 1
ATOM 1802 C C . GLU A 1 235 ? 18.169 2.803 -42.138 1.00 66.19 235 GLU A C 1
ATOM 1804 O O . GLU A 1 235 ? 17.803 3.760 -42.827 1.00 66.19 235 GLU A O 1
ATOM 1809 N N . ASP A 1 236 ? 18.991 2.992 -41.089 1.00 56.62 236 ASP A N 1
ATOM 1810 C CA . ASP A 1 236 ? 19.364 4.313 -40.521 1.00 56.62 236 ASP A CA 1
ATOM 1811 C C . ASP A 1 236 ? 20.394 5.121 -41.359 1.00 56.62 236 ASP A C 1
ATOM 1813 O O . ASP A 1 236 ? 20.380 6.357 -41.314 1.00 56.62 236 ASP A O 1
ATOM 1817 N N . ASP A 1 237 ? 21.254 4.475 -42.163 1.00 53.62 237 ASP A N 1
ATOM 1818 C CA . ASP A 1 237 ? 22.380 5.132 -42.873 1.00 53.62 237 ASP A CA 1
ATOM 1819 C C . ASP A 1 237 ? 21.939 6.217 -43.883 1.00 53.62 237 ASP A C 1
ATOM 1821 O O . ASP A 1 237 ? 22.687 7.156 -44.165 1.00 53.62 237 ASP A O 1
ATOM 1825 N N . SER A 1 238 ? 20.717 6.124 -44.426 1.00 50.56 238 SER A N 1
ATOM 1826 C CA . SER A 1 238 ? 20.200 7.092 -45.409 1.00 50.56 238 SER A CA 1
ATOM 1827 C C . SER A 1 238 ? 19.308 8.185 -44.811 1.00 50.56 238 SER A C 1
ATOM 1829 O O . SER A 1 238 ? 19.046 9.179 -45.492 1.00 50.56 238 SER A O 1
ATOM 1831 N N . THR A 1 239 ? 18.832 8.020 -43.574 1.00 48.72 239 THR A N 1
ATOM 1832 C CA . THR A 1 239 ? 17.820 8.913 -42.974 1.00 48.72 239 THR A CA 1
ATOM 1833 C C . THR A 1 239 ? 18.448 9.883 -41.971 1.00 48.72 239 THR A C 1
ATOM 1835 O O . THR A 1 239 ? 18.025 11.035 -41.866 1.00 48.72 239 THR A O 1
ATOM 1838 N N . TRP A 1 240 ? 19.516 9.470 -41.279 1.00 46.75 240 TRP A N 1
ATOM 1839 C CA . TRP A 1 240 ? 20.125 10.275 -40.214 1.00 46.75 240 TRP A CA 1
ATOM 1840 C C . TRP A 1 240 ? 20.955 11.478 -40.711 1.00 46.75 240 TRP A C 1
ATOM 1842 O O . TRP A 1 240 ? 21.104 12.467 -39.993 1.00 46.75 240 TRP A O 1
ATOM 1852 N N . ILE A 1 241 ? 21.442 11.455 -41.960 1.00 48.41 241 ILE A N 1
ATOM 1853 C CA . ILE A 1 241 ? 22.291 12.522 -42.535 1.00 48.41 241 ILE A CA 1
ATOM 1854 C C . ILE A 1 241 ? 21.549 13.870 -42.665 1.00 48.41 241 ILE A C 1
ATOM 1856 O O . ILE A 1 241 ? 22.180 14.929 -42.657 1.00 48.41 241 ILE A O 1
ATOM 1860 N N . VAL A 1 242 ? 20.215 13.863 -42.760 1.00 47.12 242 VAL A N 1
ATOM 1861 C CA . VAL A 1 242 ? 19.420 15.093 -42.934 1.00 47.12 242 VAL A CA 1
ATOM 1862 C C . VAL A 1 242 ? 19.372 15.924 -41.642 1.00 47.12 242 VAL A C 1
ATOM 1864 O O . VAL A 1 242 ? 19.504 17.145 -41.694 1.00 47.12 242 VAL A O 1
ATOM 1867 N N . ALA A 1 243 ? 19.273 15.278 -40.476 1.00 46.16 243 ALA A N 1
ATOM 1868 C CA . ALA A 1 243 ? 19.041 15.951 -39.192 1.00 46.16 243 ALA A CA 1
ATOM 1869 C C . ALA A 1 243 ? 20.252 16.733 -38.639 1.00 46.16 243 ALA A C 1
ATOM 1871 O O . ALA A 1 243 ? 20.097 17.578 -37.756 1.00 46.16 243 ALA A O 1
ATOM 1872 N N . GLU A 1 244 ? 21.467 16.471 -39.130 1.00 47.66 244 GLU A N 1
ATOM 1873 C CA . GLU A 1 244 ? 22.685 17.121 -38.624 1.00 47.66 244 GLU A CA 1
ATOM 1874 C C . GLU A 1 244 ? 23.027 18.427 -39.368 1.00 47.66 244 GLU A C 1
ATOM 1876 O O . GLU A 1 244 ? 23.796 19.250 -38.866 1.00 47.66 244 GLU A O 1
ATOM 1881 N N . LYS A 1 245 ? 22.412 18.671 -40.536 1.00 46.34 245 LYS A N 1
ATOM 1882 C CA . LYS A 1 245 ? 22.733 19.829 -41.383 1.00 46.34 245 LYS A CA 1
ATOM 1883 C C . LYS A 1 245 ? 22.057 21.126 -40.930 1.00 46.34 245 LYS A C 1
ATOM 1885 O O . LYS A 1 245 ? 22.708 22.168 -40.939 1.00 46.34 245 LYS A O 1
ATOM 1890 N N . ASP A 1 246 ? 20.825 21.059 -40.429 1.00 47.22 246 ASP A N 1
ATOM 1891 C CA . ASP A 1 246 ? 20.087 22.251 -39.974 1.00 47.22 246 ASP A CA 1
ATOM 1892 C C . ASP A 1 246 ? 20.548 22.752 -38.596 1.00 47.22 246 ASP A C 1
ATOM 1894 O O . ASP A 1 246 ? 20.392 23.925 -38.253 1.00 47.22 246 ASP A O 1
ATOM 1898 N N . ARG A 1 247 ? 21.224 21.901 -37.814 1.00 48.56 247 ARG A N 1
ATOM 1899 C CA . ARG A 1 247 ? 21.722 22.268 -36.480 1.00 48.56 247 ARG A CA 1
ATOM 1900 C C . ARG A 1 247 ? 22.881 23.274 -36.507 1.00 48.56 247 ARG A C 1
ATOM 1902 O O . ARG A 1 247 ? 23.157 23.907 -35.491 1.00 48.56 247 ARG A O 1
ATOM 1909 N N . THR A 1 248 ? 23.545 23.448 -37.652 1.00 49.72 248 THR A N 1
ATOM 1910 C CA . THR A 1 248 ? 24.628 24.438 -37.819 1.00 49.72 248 THR A CA 1
ATOM 1911 C C . THR A 1 248 ? 24.144 25.820 -38.274 1.00 49.72 248 THR A C 1
ATOM 1913 O O . THR A 1 248 ? 24.933 26.760 -38.245 1.00 49.72 248 THR A O 1
ATOM 1916 N N . ALA A 1 249 ? 22.860 25.985 -38.618 1.00 51.44 249 ALA A N 1
ATOM 1917 C CA . ALA A 1 249 ? 22.305 27.257 -39.097 1.00 51.44 249 ALA A CA 1
ATOM 1918 C C . ALA A 1 249 ? 21.800 28.206 -37.986 1.00 51.44 249 ALA A C 1
ATOM 1920 O O . ALA A 1 249 ? 21.532 29.369 -38.261 1.00 51.44 249 ALA A O 1
ATOM 1921 N N . ILE A 1 250 ? 21.674 27.733 -36.738 1.00 49.06 250 ILE A N 1
ATOM 1922 C CA . ILE A 1 250 ? 21.085 28.494 -35.609 1.00 49.06 250 ILE A CA 1
ATOM 1923 C C . ILE A 1 250 ? 22.170 29.188 -34.743 1.00 49.06 250 ILE A C 1
ATOM 1925 O O . ILE A 1 250 ? 21.868 29.890 -33.784 1.00 49.06 250 ILE A O 1
ATOM 1929 N N . HIS A 1 251 ? 23.455 29.009 -35.074 1.00 48.81 251 HIS A N 1
ATOM 1930 C CA . HIS A 1 251 ? 24.601 29.525 -34.306 1.00 48.81 251 HIS A CA 1
ATOM 1931 C C . HIS A 1 251 ? 25.608 30.334 -35.154 1.00 48.81 251 HIS A C 1
ATOM 1933 O O . HIS A 1 251 ? 26.802 30.351 -34.844 1.00 48.81 251 HIS A O 1
ATOM 1939 N N . ALA A 1 252 ? 25.131 31.005 -36.207 1.00 41.88 252 ALA A N 1
ATOM 1940 C CA . ALA A 1 252 ? 25.905 31.918 -37.054 1.00 41.88 252 ALA A CA 1
ATOM 1941 C C . ALA A 1 252 ? 25.216 33.288 -37.153 1.00 41.88 252 ALA A C 1
ATOM 1943 O O . ALA A 1 252 ? 23.978 33.291 -37.321 1.00 41.88 252 ALA A O 1
#

Organism: Phytophthora nicotianae (NCBI:txid4792)

Foldseek 3Di:
DDDPDLVVLVPDPDPPVSVVVVVVCVVFWFAAPPPRDIDGPPDPQWDQDPQVRGIHGPVDDCVCVGPVNVVVVVVVVVVVVVVVVVVVVVVVVVVVVVVVVVVVVVVVVVVVVVVPPPCPPDDDDDDDDDDDDDDDDDDDDDDDDDDDDDDDDDDDDDDDDDDDDDDPDDDDDDDDDDDDDDDDDDDDDDDDDDDDDPPPVPVVVVVVVVVVVVLVVVCVVVVDPVVSVVVCVVVVPPPVVVVVVVVVVVPD